Protein AF-A0A923NY65-F1 (afdb_monomer)

Mean predicted aligned error: 15.01 Å

Secondary structure (DSSP, 8-state):
-----HHHHHHHHHHHHHHHHHHHHHHHHHHHTS---SS----TT-SS-EEEEE-TT--EEEEESSHHHHHHHHHHHHHHHSHHHHHHHHHHHHT-THHHHGGGGHHHHHHHHHTTHHHHHHHHHHTPPPPHHHHHHHHHHSHHHHTS-HHHHHHHHHHHHHHHHHHTT--GGG--HHHHHHHHHHHHTT-HHHHHHHHHHHHHHHHHHHHTTS-SS-TTSS--PPPPPPP--PPPHHHHHHHHHHHHHTT-HHHHHHHHHHHHH---HHHHHT-BGGGEETTEEEEE-TTT--EEEEEPPHHHHHHHHHHHTS---SBS-EETTTTEEPPHHHHS--

Radius of gyration: 38.35 Å; Cα contacts (8 Å, |Δi|>4): 301; chains: 1; bounding box: 71×40×144 Å

pLDDT: mean 88.93, std 9.26, range [41.12, 97.25]

Nearest PDB structures (foldseek):
  1z19-assembly1_A-2  TM=8.928E-01  e=1.446E-08  Lambdavirus lambda
  1z19-assembly1_B-2  TM=8.737E-01  e=1.299E-08  Lambdavirus lambda
  1z1b-assembly1_B  TM=6.967E-01  e=4.228E-10  Lambdavirus lambda
  1z1g-assembly1_D  TM=6.822E-01  e=1.698E-08  Lambdavirus lambda
  1z1g-assembly1_C  TM=7.345E-01  e=4.952E-08  Lambdavirus lambda

Solvent-accessible surface area (backbone atoms only — not comparable to full-atom values): 19763 Å² total; per-residue (Å²): 135,83,81,79,57,70,64,61,56,50,52,51,51,50,51,51,52,51,50,53,50,50,51,52,50,53,50,50,55,58,58,68,68,55,78,85,88,77,84,90,79,89,57,96,84,54,87,60,84,67,50,80,47,67,51,99,87,64,54,76,47,79,50,47,87,40,75,66,42,41,52,51,52,50,49,50,51,43,54,72,78,38,40,68,62,52,51,50,52,52,26,45,49,46,30,50,40,33,83,79,62,37,79,84,28,46,70,57,18,56,61,27,42,74,70,37,46,54,58,56,47,51,54,51,58,76,59,56,51,63,48,54,64,60,54,50,52,53,47,56,69,29,68,81,48,60,75,47,54,69,71,56,49,57,56,46,51,58,42,52,53,50,50,47,66,72,50,55,88,52,38,54,83,68,61,43,47,70,62,52,48,54,54,40,59,75,34,32,87,82,36,44,66,58,28,51,50,44,53,53,49,51,29,52,54,39,47,48,34,30,75,70,70,74,33,97,64,48,57,46,74,79,68,89,72,78,83,67,81,82,86,83,85,74,81,52,69,72,52,52,52,51,51,27,54,51,26,44,76,71,65,34,51,42,57,21,48,50,52,51,48,32,64,78,66,70,45,53,71,71,50,57,46,67,35,31,51,89,27,52,55,97,58,25,40,47,52,60,41,80,91,80,60,51,78,44,79,46,76,52,54,73,66,56,45,54,52,48,54,57,46,53,70,75,52,88,64,63,44,56,38,50,33,74,92,72,77,38,66,54,50,75,70,65,63,77,72,110

Sequence (338 aa):
MLARSPNLRRAALILVLVLIAAVGAAWLVLRASLPRLDGELHGSGLRLPTRLERDALGTVTIHAGSRTDAAWTLGFVHAQERWFGMDLARRSAAGELAELFGAVAVPADRRARAHRMRQRLREACANLPERQRALIDAYKASRHYQTKRPATKKGYDHLLAALIRWAGDTPIAAITAPRVQVLYESLYDRTPGRANHLITMLRTVMAYAVRMGKLPTNPVSKPRLMGNRPRHQVWPESGMEAAVRAADAMGYHSLGTAVMMAFFLAQRPTDVREMTRASYRDGKFIFRQSKTGAAVDVPAVAELQRRIAAELARHDHLTILICETTGRPWTEDNLSHV

Foldseek 3Di:
DDDDDVVVVVVVVVVVVVVVVVVVVVVVVVVVPQDDPDDDDDDPQAPDDKDWDADPVRDIDIDDPDPSNSVVVVVVVCCNPPVVVVVCVVCLLCLNCCVPVNPVSNVSSVVNCVVVRVVVVVVCVVLQADFLVVLVVVVCVDPVNVPDDPVVNVVLVVLSVVVCVLCPRPGPANPALVNLVVQLVVCCVPPLPSSVVSLVSLQVSQVSCCVVVRYVDRRSVDPPRDDDDDDPDDDDPVNLVVVLVVCVVVVNLLLNLLSLCCVQVVADSVQSLQAFPVQDDPQWGWDAHPPPRDTDIGGHDPVSVVSLVVQCVVDVDGTSGAGPVPRHGDDPVVSVPD

Structure (mmCIF, N/CA/C/O backbone):
data_AF-A0A923NY65-F1
#
_entry.id   AF-A0A923NY65-F1
#
loop_
_atom_site.group_PDB
_atom_site.id
_atom_site.type_symbol
_atom_site.label_atom_id
_atom_site.label_alt_id
_atom_site.label_comp_id
_atom_site.label_asym_id
_atom_site.label_entity_id
_atom_site.label_seq_id
_atom_site.pdbx_PDB_ins_code
_atom_site.Cartn_x
_atom_site.Cartn_y
_atom_site.Cartn_z
_atom_site.occupancy
_atom_site.B_iso_or_equiv
_atom_site.auth_seq_id
_atom_site.auth_comp_id
_atom_site.auth_asym_id
_atom_site.auth_atom_id
_atom_site.pdbx_PDB_model_num
ATOM 1 N N . MET A 1 1 ? -24.026 -11.412 102.473 1.00 41.12 1 MET A N 1
ATOM 2 C CA . MET A 1 1 ? -23.306 -12.439 101.684 1.00 41.12 1 MET A CA 1
ATOM 3 C C . MET A 1 1 ? -24.268 -13.020 100.652 1.00 41.12 1 MET A C 1
ATOM 5 O O . MET A 1 1 ? -25.091 -13.845 101.012 1.00 41.12 1 MET A O 1
ATOM 9 N N . LEU A 1 2 ? -24.245 -12.548 99.399 1.00 46.22 2 LEU A N 1
ATOM 10 C CA . LEU A 1 2 ? -25.081 -13.104 98.324 1.00 46.22 2 LEU A CA 1
ATOM 11 C C . LEU A 1 2 ? -24.326 -14.252 97.645 1.00 46.22 2 LEU A C 1
ATOM 13 O O . LEU A 1 2 ? -23.259 -14.049 97.062 1.00 46.22 2 LEU A O 1
ATOM 17 N N . ALA A 1 3 ? -24.869 -15.463 97.765 1.00 50.62 3 ALA A N 1
ATOM 18 C CA . ALA A 1 3 ? -24.335 -16.673 97.161 1.00 50.62 3 ALA A CA 1
ATOM 19 C C . ALA A 1 3 ? -24.334 -16.544 95.626 1.00 50.62 3 ALA A C 1
ATOM 21 O O . ALA A 1 3 ? -25.379 -16.518 94.980 1.00 50.62 3 ALA A O 1
ATOM 22 N N . ARG A 1 4 ? -23.140 -16.441 95.029 1.00 57.31 4 ARG A N 1
ATOM 23 C CA . ARG A 1 4 ? -22.949 -16.455 93.572 1.00 57.31 4 ARG A CA 1
ATOM 24 C C . ARG A 1 4 ? -23.300 -17.848 93.047 1.00 57.31 4 ARG A C 1
ATOM 26 O O . ARG A 1 4 ? -22.516 -18.778 93.222 1.00 57.31 4 ARG A O 1
ATOM 33 N N . SER A 1 5 ? -24.459 -17.995 92.406 1.00 62.75 5 SER A N 1
ATOM 34 C CA . SER A 1 5 ? -24.878 -19.274 91.835 1.00 62.75 5 SER A CA 1
ATOM 35 C C . SER A 1 5 ? -23.895 -19.711 90.726 1.00 62.75 5 SER A C 1
ATOM 37 O O . SER A 1 5 ? -23.579 -18.931 89.819 1.00 62.75 5 SER A O 1
ATOM 39 N N . PRO A 1 6 ? -23.366 -20.948 90.769 1.00 68.12 6 PRO A N 1
ATOM 40 C CA . PRO A 1 6 ? -22.377 -21.436 89.800 1.00 68.12 6 PRO A CA 1
ATOM 41 C C . PRO A 1 6 ? -22.914 -21.470 88.358 1.00 68.12 6 PRO A C 1
ATOM 43 O O . PRO A 1 6 ? -22.136 -21.404 87.407 1.00 68.12 6 PRO A O 1
ATOM 46 N N . ASN A 1 7 ? -24.238 -21.490 88.189 1.00 73.88 7 ASN A N 1
ATOM 47 C CA . ASN A 1 7 ? -24.911 -21.509 86.892 1.00 73.88 7 ASN A CA 1
ATOM 48 C C . ASN A 1 7 ? -24.844 -20.157 86.160 1.00 73.88 7 ASN A C 1
ATOM 50 O O . ASN A 1 7 ? -24.643 -20.151 84.949 1.00 73.88 7 ASN A O 1
ATOM 54 N N . LEU A 1 8 ? -24.906 -19.018 86.871 1.00 79.06 8 LEU A N 1
ATOM 55 C CA . LEU A 1 8 ? -24.730 -17.696 86.244 1.00 79.06 8 LEU A CA 1
ATOM 56 C C . LEU A 1 8 ? -23.304 -17.505 85.718 1.00 79.06 8 LEU A C 1
ATOM 58 O O . LEU A 1 8 ? -23.104 -16.955 84.639 1.00 79.06 8 LEU A O 1
ATOM 62 N N . ARG A 1 9 ? -22.305 -17.994 86.463 1.00 82.19 9 ARG A N 1
ATOM 63 C CA . ARG A 1 9 ? -20.897 -17.943 86.043 1.00 82.19 9 ARG A CA 1
ATOM 64 C C . ARG A 1 9 ? -20.648 -18.791 84.798 1.00 82.19 9 ARG A C 1
ATOM 66 O O . ARG A 1 9 ? -19.960 -18.333 83.897 1.00 82.19 9 ARG A O 1
ATOM 73 N N . ARG A 1 10 ? -21.233 -19.993 84.727 1.00 85.25 10 ARG A N 1
ATOM 74 C CA . ARG A 1 10 ? -21.154 -20.868 83.544 1.00 85.25 10 ARG A CA 1
ATOM 75 C C . ARG A 1 10 ? -21.850 -20.250 82.329 1.00 85.25 10 ARG A C 1
ATOM 77 O O . ARG A 1 10 ? -21.260 -20.235 81.257 1.00 85.25 10 ARG A O 1
ATOM 84 N N . ALA A 1 11 ? -23.047 -19.689 82.501 1.00 88.12 11 ALA A N 1
ATOM 85 C CA . ALA A 1 11 ? -23.770 -19.011 81.423 1.00 88.12 11 ALA A CA 1
ATOM 86 C C . ALA A 1 11 ? -23.007 -17.786 80.889 1.00 88.12 11 ALA A C 1
ATOM 88 O O . ALA A 1 11 ? -22.879 -17.623 79.678 1.00 88.12 11 ALA A O 1
ATOM 89 N N . ALA A 1 12 ? -22.430 -16.971 81.778 1.00 90.38 12 ALA A N 1
ATOM 90 C CA . ALA A 1 12 ? -21.578 -15.851 81.388 1.00 90.38 12 ALA A CA 1
ATOM 91 C C . ALA A 1 12 ? -20.318 -16.317 80.635 1.00 90.38 12 ALA A C 1
ATOM 93 O O . ALA A 1 12 ? -19.947 -15.714 79.633 1.00 90.38 12 ALA A O 1
ATOM 94 N N . LEU A 1 13 ? -19.688 -17.415 81.071 1.00 93.50 13 LEU A N 1
ATOM 95 C CA . LEU A 1 13 ? -18.507 -17.978 80.409 1.00 93.50 13 LEU A CA 1
ATOM 96 C C . LEU A 1 13 ? -18.829 -18.503 79.000 1.00 93.50 13 LEU A C 1
ATOM 98 O O . LEU A 1 13 ? -18.070 -18.261 78.065 1.00 93.50 13 LEU A O 1
ATOM 102 N N . ILE A 1 14 ? -19.976 -19.173 78.839 1.00 94.25 14 ILE A N 1
ATOM 103 C CA . ILE A 1 14 ? -20.476 -19.644 77.539 1.00 94.25 14 ILE A CA 1
ATOM 104 C C . ILE A 1 14 ? -20.765 -18.456 76.617 1.00 94.25 14 ILE A C 1
ATOM 106 O O . ILE A 1 14 ? -20.345 -18.470 75.465 1.00 94.25 14 ILE A O 1
ATOM 110 N N . LEU A 1 15 ? -21.424 -17.406 77.118 1.00 94.56 15 LEU A N 1
ATOM 111 C CA . LEU A 1 15 ? -21.711 -16.206 76.330 1.00 94.56 15 LEU A CA 1
ATOM 112 C C . LEU A 1 15 ? -20.425 -15.528 75.835 1.00 94.56 15 LEU A C 1
ATOM 114 O O . LEU A 1 15 ? -20.343 -15.155 74.668 1.00 94.56 15 LEU A O 1
ATOM 118 N N . VAL A 1 16 ? -19.406 -15.415 76.694 1.00 95.56 16 VAL A N 1
ATOM 119 C CA . VAL A 1 16 ? -18.092 -14.867 76.319 1.00 95.56 16 VAL A CA 1
ATOM 120 C C . VAL A 1 16 ? -17.413 -15.732 75.254 1.00 95.56 16 VAL A C 1
ATOM 122 O O . VAL A 1 16 ? -16.922 -15.195 74.265 1.00 95.56 16 VAL A O 1
ATOM 125 N N . LEU A 1 17 ? -17.431 -17.061 75.401 1.00 95.62 17 LEU A N 1
ATOM 126 C CA . LEU A 1 17 ? -16.891 -17.992 74.401 1.00 95.62 17 LEU A CA 1
ATOM 127 C C . LEU A 1 17 ? -17.600 -17.868 73.046 1.00 95.62 17 LEU A C 1
ATOM 129 O O . LEU A 1 17 ? -16.934 -17.833 72.012 1.00 95.62 17 LEU A O 1
ATOM 133 N N . VAL A 1 18 ? -18.930 -17.750 73.042 1.00 96.00 18 VAL A N 1
ATOM 134 C CA . VAL A 1 18 ? -19.721 -17.537 71.820 1.00 96.00 18 VAL A CA 1
ATOM 135 C C . VAL A 1 18 ? -19.377 -16.197 71.172 1.00 96.00 18 VAL A C 1
ATOM 137 O O . VAL A 1 18 ? -19.213 -16.140 69.956 1.00 96.00 18 VAL A O 1
ATOM 140 N N . LEU A 1 19 ? -19.206 -15.130 71.960 1.00 95.69 19 LEU A N 1
ATOM 141 C CA . LEU A 1 19 ? -18.816 -13.821 71.435 1.00 95.69 19 LEU A CA 1
ATOM 142 C C . LEU A 1 19 ? -17.418 -13.861 70.799 1.00 95.69 19 LEU A C 1
ATOM 144 O O . LEU A 1 19 ? -17.228 -13.344 69.701 1.00 95.69 19 LEU A O 1
ATOM 148 N N . ILE A 1 20 ? -16.453 -14.514 71.455 1.00 96.06 20 ILE A N 1
ATOM 149 C CA . ILE A 1 20 ? -15.091 -14.699 70.931 1.00 96.06 20 ILE A CA 1
ATOM 150 C C . ILE A 1 20 ? -15.126 -15.505 69.630 1.00 96.06 20 ILE A C 1
ATOM 152 O O . ILE A 1 20 ? -14.476 -15.123 68.659 1.00 96.06 20 ILE A O 1
ATOM 156 N N . ALA A 1 21 ? -15.910 -16.585 69.581 1.00 95.38 21 ALA A N 1
ATOM 157 C CA . ALA A 1 21 ? -16.075 -17.384 68.372 1.00 95.38 21 ALA A CA 1
ATOM 158 C C . ALA A 1 21 ? -16.717 -16.574 67.234 1.00 95.38 21 ALA A C 1
ATOM 160 O O . ALA A 1 21 ? -16.254 -16.651 66.098 1.00 95.38 21 ALA A O 1
ATOM 161 N N . ALA A 1 22 ? -17.729 -15.752 67.531 1.00 95.44 22 ALA A N 1
ATOM 162 C CA . ALA A 1 22 ? -18.381 -14.887 66.550 1.00 95.44 22 ALA A CA 1
ATOM 163 C C . ALA A 1 22 ? -17.426 -13.816 65.996 1.00 95.44 22 ALA A C 1
ATOM 165 O O . ALA A 1 22 ? -17.359 -13.620 64.783 1.00 95.44 22 ALA A O 1
ATOM 166 N N . VAL A 1 23 ? -16.641 -13.166 66.862 1.00 95.88 23 VAL A N 1
ATOM 167 C CA . VAL A 1 23 ? -15.620 -12.187 66.453 1.00 95.88 23 VAL A CA 1
ATOM 168 C C . VAL A 1 23 ? -14.513 -12.861 65.642 1.00 95.88 23 VAL A C 1
ATOM 170 O O . VAL A 1 23 ? -14.121 -12.344 64.598 1.00 95.88 23 VAL A O 1
ATOM 173 N N . GLY A 1 24 ? -14.041 -14.033 66.072 1.00 95.44 24 GLY A N 1
ATOM 174 C CA . GLY A 1 24 ? -13.042 -14.815 65.345 1.00 95.44 24 GLY A CA 1
ATOM 175 C C . GLY A 1 24 ? -13.531 -15.240 63.960 1.00 95.44 24 GLY A C 1
ATOM 176 O O . GLY A 1 24 ? -12.812 -15.076 62.976 1.00 95.44 24 GLY A O 1
ATOM 177 N N . ALA A 1 25 ? -14.776 -15.710 63.856 1.00 93.38 25 ALA A N 1
ATOM 178 C CA . ALA A 1 25 ? -15.401 -16.055 62.583 1.00 93.38 25 ALA A CA 1
ATOM 179 C C . ALA A 1 25 ? -15.549 -14.829 61.669 1.00 93.38 25 ALA A C 1
ATOM 181 O O . ALA A 1 25 ? -15.167 -14.891 60.501 1.00 93.38 25 ALA A O 1
ATOM 182 N N . ALA A 1 26 ? -16.026 -13.696 62.197 1.00 93.25 26 ALA A N 1
ATOM 183 C CA . ALA A 1 26 ? -16.126 -12.449 61.441 1.00 93.25 26 ALA A CA 1
ATOM 184 C C . ALA A 1 26 ? -14.753 -11.986 60.925 1.00 93.25 26 ALA A C 1
ATOM 186 O O . ALA A 1 26 ? -14.621 -11.625 59.755 1.00 93.25 26 ALA A O 1
ATOM 187 N N . TRP A 1 27 ? -13.716 -12.059 61.763 1.00 94.19 27 TRP A N 1
ATOM 188 C CA . TRP A 1 27 ? -12.347 -11.722 61.376 1.00 94.19 27 TRP A CA 1
ATOM 189 C C . TRP A 1 27 ? -11.805 -12.645 60.280 1.00 94.19 27 TRP A C 1
ATOM 191 O O . TRP A 1 27 ? -11.201 -12.164 59.324 1.00 94.19 27 TRP A O 1
ATOM 201 N N . LEU A 1 28 ? -12.055 -13.956 60.366 1.00 92.50 28 LEU A N 1
ATOM 202 C CA . LEU A 1 28 ? -11.648 -14.912 59.332 1.00 92.50 28 LEU A CA 1
ATOM 203 C C . LEU A 1 28 ? -12.348 -14.645 57.996 1.00 92.50 28 LEU A C 1
ATOM 205 O O . LEU A 1 28 ? -11.688 -14.674 56.960 1.00 92.50 28 LEU A O 1
ATOM 209 N N . VAL A 1 29 ? -13.648 -14.334 58.010 1.00 91.31 29 VAL A N 1
ATOM 210 C CA . VAL A 1 29 ? -14.406 -13.971 56.800 1.00 91.31 29 VAL A CA 1
ATOM 211 C C . VAL A 1 29 ? -13.856 -12.687 56.174 1.00 91.31 29 VAL A C 1
ATOM 213 O O . VAL A 1 29 ? -13.592 -12.649 54.972 1.00 91.31 29 VAL A O 1
ATOM 216 N N . LEU A 1 30 ? -13.612 -11.653 56.984 1.00 88.88 30 LEU A N 1
ATOM 217 C CA . LEU A 1 30 ? -13.008 -10.397 56.530 1.00 88.88 30 LEU A CA 1
ATOM 218 C C . LEU A 1 30 ? -11.607 -10.624 55.955 1.00 88.88 30 LEU A C 1
ATOM 220 O O . LEU A 1 30 ? -11.289 -10.117 54.882 1.00 88.88 30 LEU A O 1
ATOM 224 N N . ARG A 1 31 ? -10.778 -11.438 56.612 1.00 88.25 31 ARG A N 1
ATOM 225 C CA . ARG A 1 31 ? -9.427 -11.751 56.139 1.00 88.25 31 ARG A CA 1
ATOM 226 C C . ARG A 1 31 ? -9.443 -12.560 54.842 1.00 88.25 31 ARG A C 1
ATOM 228 O O . ARG A 1 31 ? -8.622 -12.301 53.970 1.00 88.25 31 ARG A O 1
ATOM 235 N N . ALA A 1 32 ? -10.375 -13.500 54.698 1.00 85.12 32 ALA A N 1
ATOM 236 C CA . ALA A 1 32 ? -10.544 -14.288 53.478 1.00 85.12 32 ALA A CA 1
ATOM 237 C C . ALA A 1 32 ? -11.027 -13.452 52.279 1.00 85.12 32 ALA A C 1
ATOM 239 O O . ALA A 1 32 ? -10.846 -13.870 51.139 1.00 85.12 32 ALA A O 1
ATOM 240 N N . SER A 1 33 ? -11.617 -12.275 52.519 1.00 81.19 33 SER A N 1
ATOM 241 C CA . SER A 1 33 ? -12.034 -11.348 51.458 1.00 81.19 33 SER A CA 1
ATOM 242 C C . SER A 1 33 ? -10.883 -10.529 50.859 1.00 81.19 33 SER A C 1
ATOM 244 O O . SER A 1 33 ? -11.063 -9.893 49.820 1.00 81.19 33 SER A O 1
ATOM 246 N N . LEU A 1 34 ? -9.700 -10.540 51.489 1.00 83.50 34 LEU A N 1
ATOM 247 C CA . LEU A 1 34 ? -8.543 -9.806 50.990 1.00 83.50 34 LEU A CA 1
ATOM 248 C C . LEU A 1 34 ? -7.976 -10.474 49.726 1.00 83.50 34 LEU A C 1
ATOM 250 O O . LEU A 1 34 ? -7.817 -11.697 49.684 1.00 83.50 34 LEU A O 1
ATOM 254 N N . PRO A 1 35 ? -7.628 -9.688 48.694 1.00 79.88 35 PRO A N 1
ATOM 255 C CA . PRO A 1 35 ? -7.041 -10.225 47.480 1.00 79.88 35 PRO A CA 1
ATOM 256 C C . PRO A 1 35 ? -5.651 -10.810 47.750 1.00 79.88 35 PRO A C 1
ATOM 258 O O . PRO A 1 35 ? -4.856 -10.263 48.514 1.00 79.88 35 PRO A O 1
ATOM 261 N N . ARG A 1 36 ? -5.325 -11.907 47.062 1.00 81.50 36 ARG A N 1
ATOM 262 C CA . ARG A 1 36 ? -3.973 -12.474 47.074 1.00 81.50 36 ARG A CA 1
ATOM 263 C C . ARG A 1 36 ? -3.046 -11.612 46.214 1.00 81.50 36 ARG A C 1
ATOM 265 O O . ARG A 1 36 ? -3.161 -11.626 44.990 1.00 81.50 36 ARG A O 1
ATOM 272 N N . LEU A 1 37 ? -2.158 -10.857 46.856 1.00 83.38 37 LEU A N 1
ATOM 273 C CA . LEU A 1 37 ? -1.224 -9.954 46.174 1.00 83.38 37 LEU A CA 1
ATOM 274 C C . LEU A 1 37 ? 0.060 -10.657 45.723 1.00 83.38 37 LEU A C 1
ATOM 276 O O . LEU A 1 37 ? 0.605 -10.287 44.687 1.00 83.38 37 LEU A O 1
ATOM 280 N N . ASP A 1 38 ? 0.465 -11.703 46.449 1.00 84.12 38 ASP A N 1
ATOM 281 C CA . ASP A 1 38 ? 1.719 -12.418 46.228 1.00 84.12 38 ASP A CA 1
ATOM 282 C C . ASP A 1 38 ? 1.521 -13.897 45.871 1.00 84.12 38 ASP A C 1
ATOM 284 O O . ASP A 1 38 ? 0.606 -14.592 46.345 1.00 84.12 38 ASP A O 1
ATOM 288 N N . GLY A 1 39 ? 2.461 -14.396 45.073 1.00 86.69 39 GLY A N 1
ATOM 289 C CA . GLY A 1 39 ? 2.586 -15.795 44.689 1.00 86.69 39 GLY A CA 1
ATOM 290 C C . GLY A 1 39 ? 2.390 -16.036 43.198 1.00 86.69 39 GLY A C 1
ATOM 291 O O . GLY A 1 39 ? 2.208 -15.118 42.403 1.00 86.69 39 GLY A O 1
ATOM 292 N N . GLU A 1 40 ? 2.433 -17.310 42.828 1.00 87.50 40 GLU A N 1
ATOM 293 C CA . GLU A 1 40 ? 2.271 -17.741 41.446 1.00 87.50 40 GLU A CA 1
ATOM 294 C C . GLU A 1 40 ? 0.812 -18.088 41.157 1.00 87.50 40 GLU A C 1
ATOM 296 O O . GLU A 1 40 ? 0.153 -18.810 41.912 1.00 87.50 40 GLU A O 1
ATOM 301 N N . LEU A 1 41 ? 0.303 -17.560 40.046 1.00 84.94 41 LEU A N 1
ATOM 302 C CA . LEU A 1 41 ? -1.044 -17.816 39.558 1.00 84.94 41 LEU A CA 1
ATOM 303 C C . LEU A 1 41 ? -0.966 -18.324 38.122 1.00 84.94 41 LEU A C 1
ATOM 305 O O . LEU A 1 41 ? -0.286 -17.746 37.278 1.00 84.94 41 LEU A O 1
ATOM 309 N N . HIS A 1 42 ? -1.709 -19.390 37.840 1.00 83.81 42 HIS A N 1
ATOM 310 C CA . HIS A 1 42 ? -1.831 -19.939 36.496 1.00 83.81 42 HIS A CA 1
ATOM 311 C C . HIS A 1 42 ? -3.066 -19.344 35.820 1.00 83.81 42 HIS A C 1
ATOM 313 O O . HIS A 1 42 ? -4.196 -19.575 36.249 1.00 83.81 42 HIS A O 1
ATOM 319 N N . GLY A 1 43 ? -2.849 -18.559 34.766 1.00 78.56 43 GLY A N 1
ATOM 320 C CA . GLY A 1 43 ? -3.914 -17.983 33.951 1.00 78.56 43 GLY A CA 1
ATOM 321 C C . GLY A 1 43 ? -4.074 -18.754 32.647 1.00 78.56 43 GLY A C 1
ATOM 322 O O . GLY A 1 43 ? -3.149 -18.794 31.844 1.00 78.56 43 GLY A O 1
ATOM 323 N N . SER A 1 44 ? -5.262 -19.300 32.382 1.00 76.12 44 SER A N 1
ATOM 324 C CA . SER A 1 44 ? -5.566 -20.027 31.135 1.00 76.12 44 SER A CA 1
ATOM 325 C C . SER A 1 44 ? -5.462 -19.174 29.858 1.00 76.12 44 SER A C 1
ATOM 327 O O . SER A 1 44 ? -5.493 -19.713 28.755 1.00 76.12 44 SER A O 1
ATOM 329 N N . GLY A 1 45 ? -5.349 -17.848 29.992 1.00 77.81 45 GLY A N 1
ATOM 330 C CA . GLY A 1 45 ? -5.203 -16.903 28.882 1.00 77.81 45 GLY A CA 1
ATOM 331 C C . GLY A 1 45 ? -3.781 -16.385 28.635 1.00 77.81 45 GLY A C 1
ATOM 332 O O . GLY A 1 45 ? -3.589 -15.667 27.655 1.00 77.81 45 GLY A O 1
ATOM 333 N N . LEU A 1 46 ? -2.808 -16.727 29.488 1.00 85.50 46 LEU A N 1
ATOM 334 C CA . LEU A 1 46 ? -1.411 -16.313 29.329 1.00 85.50 46 LEU A CA 1
ATOM 335 C C . LEU A 1 46 ? -0.666 -17.285 28.415 1.00 85.50 46 LEU A C 1
ATOM 337 O O . LEU A 1 46 ? -0.755 -18.500 28.576 1.00 85.50 46 LEU A O 1
ATOM 341 N N . ARG A 1 47 ? 0.084 -16.748 27.450 1.00 86.06 47 ARG A N 1
ATOM 342 C CA . ARG A 1 47 ? 0.911 -17.547 26.529 1.00 86.06 47 ARG A CA 1
ATOM 343 C C . ARG A 1 47 ? 2.358 -17.646 26.982 1.00 86.06 47 ARG A C 1
ATOM 345 O O . ARG A 1 47 ? 3.023 -18.634 26.688 1.00 86.06 47 ARG A O 1
ATOM 352 N N . LEU A 1 48 ? 2.839 -16.604 27.652 1.00 89.00 48 LEU A N 1
ATOM 353 C CA . LEU A 1 48 ? 4.195 -16.494 28.169 1.00 89.00 48 LEU A CA 1
ATOM 354 C C . LEU A 1 48 ? 4.159 -16.117 29.657 1.00 89.00 48 LEU A C 1
ATOM 356 O O . LEU A 1 48 ? 3.227 -15.425 30.088 1.00 89.00 48 LEU A O 1
ATOM 360 N N . PRO A 1 49 ? 5.182 -16.514 30.438 1.00 90.62 49 PRO A N 1
ATOM 361 C CA . PRO A 1 49 ? 5.339 -16.053 31.810 1.00 90.62 49 PRO A CA 1
ATOM 362 C C . PRO A 1 49 ? 5.314 -14.522 31.880 1.00 90.62 49 PRO A C 1
ATOM 364 O O . PRO A 1 49 ? 5.972 -13.840 31.092 1.00 90.62 49 PRO A O 1
ATOM 367 N N . THR A 1 50 ? 4.531 -13.986 32.814 1.00 92.69 50 THR A N 1
ATOM 368 C CA . THR A 1 50 ? 4.366 -12.544 33.025 1.00 92.69 50 THR A CA 1
ATOM 369 C C . THR A 1 50 ? 4.587 -12.236 34.497 1.00 92.69 50 THR A C 1
ATOM 371 O O . THR A 1 50 ? 4.063 -12.941 35.357 1.00 92.69 50 THR A O 1
ATOM 374 N N . ARG A 1 51 ? 5.368 -11.195 34.788 1.00 94.00 51 ARG A N 1
ATOM 375 C CA . ARG A 1 51 ? 5.680 -10.771 36.154 1.00 94.00 51 ARG A CA 1
ATOM 376 C C . ARG A 1 51 ? 4.938 -9.478 36.480 1.00 94.00 51 ARG A C 1
ATOM 378 O O . ARG A 1 51 ? 4.912 -8.548 35.674 1.00 94.00 51 ARG A O 1
ATOM 385 N N . LEU A 1 52 ? 4.336 -9.459 37.662 1.00 93.19 52 LEU A N 1
ATOM 386 C CA . LEU A 1 52 ? 3.572 -8.353 38.216 1.00 93.19 52 LEU A CA 1
ATOM 387 C C . LEU A 1 52 ? 4.274 -7.885 39.490 1.00 93.19 52 LEU A C 1
ATOM 389 O O . LEU A 1 52 ? 4.414 -8.674 40.421 1.00 93.19 52 LEU A O 1
ATOM 393 N N . GLU A 1 53 ? 4.708 -6.631 39.530 1.00 93.56 53 GLU A N 1
ATOM 394 C CA . GLU A 1 53 ? 5.349 -6.037 40.705 1.00 93.56 53 GLU A CA 1
ATOM 395 C C . GLU A 1 53 ? 4.534 -4.845 41.200 1.00 93.56 53 GLU A C 1
ATOM 397 O O . GLU A 1 53 ? 3.916 -4.128 40.408 1.00 93.56 53 GLU A O 1
ATOM 402 N N . ARG A 1 54 ? 4.521 -4.647 42.520 1.00 91.12 54 ARG A N 1
ATOM 403 C CA . ARG A 1 54 ? 3.870 -3.513 43.175 1.00 91.12 54 ARG A CA 1
ATOM 404 C C . ARG A 1 54 ? 4.870 -2.790 44.050 1.00 91.12 54 ARG A C 1
ATOM 406 O O . ARG A 1 54 ? 5.571 -3.428 44.833 1.00 91.12 54 ARG A O 1
ATOM 413 N N . ASP A 1 55 ? 4.925 -1.474 43.916 1.00 91.50 55 ASP A N 1
ATOM 414 C CA . ASP A 1 55 ? 5.711 -0.650 44.826 1.00 91.50 55 ASP A CA 1
ATOM 415 C C . ASP A 1 55 ? 4.952 -0.375 46.141 1.00 91.50 55 ASP A C 1
ATOM 417 O O . ASP A 1 55 ? 3.797 -0.769 46.326 1.00 91.50 55 ASP A O 1
ATOM 421 N N . ALA A 1 56 ? 5.607 0.330 47.065 1.00 89.81 56 ALA A N 1
ATOM 422 C CA . ALA A 1 56 ? 5.027 0.686 48.361 1.00 89.81 56 ALA A CA 1
ATOM 423 C C . ALA A 1 56 ? 3.810 1.632 48.266 1.00 89.81 56 ALA A C 1
ATOM 425 O O . ALA A 1 56 ? 3.040 1.724 49.220 1.00 89.81 56 ALA A O 1
ATOM 426 N N . LEU A 1 57 ? 3.633 2.333 47.141 1.00 89.69 57 LEU A N 1
ATOM 427 C CA . LEU A 1 57 ? 2.501 3.227 46.880 1.00 89.69 57 LEU A CA 1
ATOM 428 C C . LEU A 1 57 ? 1.348 2.509 46.156 1.00 89.69 57 LEU A C 1
ATOM 430 O O . LEU A 1 57 ? 0.295 3.108 45.939 1.00 89.69 57 LEU A O 1
ATOM 434 N N . GLY A 1 58 ? 1.525 1.233 45.799 1.00 83.50 58 GLY A N 1
ATOM 435 C CA . GLY A 1 58 ? 0.554 0.441 45.049 1.00 83.50 58 GLY A CA 1
ATOM 436 C C . GLY A 1 58 ? 0.625 0.641 43.533 1.00 83.50 58 GLY A C 1
ATOM 437 O O . GLY A 1 58 ? -0.272 0.185 42.826 1.00 83.50 58 GLY A O 1
ATOM 438 N N . THR A 1 59 ? 1.667 1.292 43.008 1.00 90.25 59 THR A N 1
ATOM 439 C CA . THR A 1 59 ? 1.891 1.384 41.561 1.00 90.25 59 THR A CA 1
ATOM 440 C C . THR A 1 59 ? 2.239 0.009 41.016 1.00 90.25 59 THR A C 1
ATOM 442 O O . THR A 1 59 ? 3.117 -0.679 41.537 1.00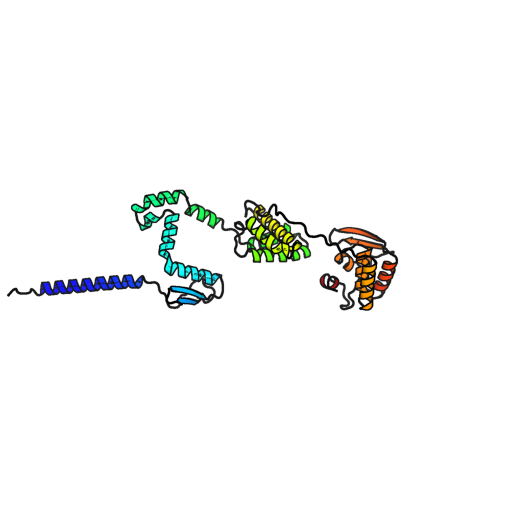 90.25 59 THR A O 1
ATOM 445 N N . VAL A 1 60 ? 1.560 -0.379 39.941 1.00 92.56 60 VAL A N 1
ATOM 446 C CA . VAL A 1 60 ? 1.695 -1.700 39.336 1.00 92.56 60 VAL A CA 1
ATOM 447 C C . VAL A 1 60 ? 2.608 -1.646 38.114 1.00 92.56 60 VAL A C 1
ATOM 449 O O . VAL A 1 60 ? 2.316 -0.939 37.147 1.00 92.56 60 VAL A O 1
ATOM 452 N N . THR A 1 61 ? 3.660 -2.462 38.117 1.00 94.06 61 THR A N 1
ATOM 453 C CA . THR A 1 61 ? 4.567 -2.654 36.979 1.00 94.06 61 THR A CA 1
ATOM 454 C C . THR A 1 61 ? 4.359 -4.043 36.379 1.00 94.06 61 THR A C 1
ATOM 456 O O . THR A 1 61 ? 4.404 -5.055 37.080 1.00 94.06 61 THR A O 1
ATOM 459 N N . ILE A 1 62 ? 4.114 -4.103 35.066 1.00 95.06 62 ILE A N 1
ATOM 460 C CA . ILE A 1 62 ? 3.852 -5.351 34.334 1.00 95.06 62 ILE A CA 1
ATOM 461 C C . ILE A 1 62 ? 5.009 -5.627 33.375 1.00 95.06 62 ILE A C 1
ATOM 463 O O . ILE A 1 62 ? 5.238 -4.867 32.434 1.00 95.06 62 ILE A O 1
ATOM 467 N N . HIS A 1 63 ? 5.682 -6.760 33.563 1.00 94.88 63 HIS A N 1
ATOM 468 C CA . HIS A 1 63 ? 6.711 -7.265 32.657 1.00 94.88 63 HIS A CA 1
ATOM 469 C C . HIS A 1 63 ? 6.171 -8.467 31.884 1.00 94.88 63 HIS A C 1
ATOM 471 O O . HIS A 1 63 ? 6.015 -9.551 32.447 1.00 94.88 63 HIS A O 1
ATOM 477 N N . ALA A 1 64 ? 5.898 -8.285 30.592 1.00 93.81 64 ALA A N 1
ATOM 478 C CA . ALA A 1 64 ? 5.340 -9.321 29.727 1.00 93.81 64 ALA A CA 1
ATOM 479 C C . ALA A 1 64 ? 6.121 -9.443 28.412 1.00 93.81 64 ALA A C 1
ATOM 481 O O . ALA A 1 64 ? 6.528 -8.439 27.827 1.00 93.81 64 ALA A O 1
ATOM 482 N N . GLY A 1 65 ? 6.268 -10.672 27.906 1.00 87.94 65 GLY A N 1
ATOM 483 C CA . GLY A 1 65 ? 6.925 -10.950 26.621 1.00 87.94 65 GLY A CA 1
ATOM 484 C C . GLY A 1 65 ? 6.084 -10.599 25.386 1.00 87.94 65 GLY A C 1
ATOM 485 O O . GLY A 1 65 ? 6.586 -10.624 24.264 1.00 87.94 65 GLY A O 1
ATOM 486 N N . SER A 1 66 ? 4.801 -10.267 25.563 1.00 87.62 66 SER A N 1
ATOM 487 C CA . SER A 1 66 ? 3.917 -9.851 24.476 1.00 87.62 66 SER A CA 1
ATOM 488 C C . SER A 1 66 ? 2.902 -8.802 24.936 1.00 87.62 66 SER A C 1
ATOM 490 O O . SER A 1 66 ? 2.500 -8.757 26.100 1.00 87.62 66 SER A O 1
ATOM 492 N N . ARG A 1 67 ? 2.426 -7.968 24.000 1.00 85.94 67 ARG A N 1
ATOM 493 C CA . ARG A 1 67 ? 1.349 -6.996 24.275 1.00 85.94 67 ARG A CA 1
ATOM 494 C C . ARG A 1 67 ? 0.043 -7.669 24.699 1.00 85.94 67 ARG A C 1
ATOM 496 O O . ARG A 1 67 ? -0.725 -7.072 25.445 1.00 85.94 67 ARG A O 1
ATOM 503 N N . THR A 1 68 ? -0.214 -8.882 24.214 1.00 84.31 68 THR A N 1
ATOM 504 C CA . THR A 1 68 ? -1.423 -9.643 24.550 1.00 84.31 68 THR A CA 1
ATOM 505 C C . THR A 1 68 ? -1.396 -10.081 26.009 1.00 84.31 68 THR A C 1
ATOM 507 O O . THR A 1 68 ? -2.379 -9.882 26.716 1.00 84.31 68 THR A O 1
ATOM 510 N N . ASP A 1 69 ? -0.258 -10.602 26.473 1.00 88.75 69 ASP A N 1
ATOM 511 C CA . ASP A 1 69 ? -0.084 -11.022 27.866 1.00 88.75 69 ASP A CA 1
ATOM 512 C C . ASP A 1 69 ? -0.071 -9.805 28.808 1.00 88.75 69 ASP A C 1
ATOM 514 O O . ASP A 1 69 ? -0.702 -9.834 29.861 1.00 88.75 69 ASP A O 1
ATOM 518 N N . ALA A 1 70 ? 0.533 -8.681 28.390 1.00 90.69 70 ALA A N 1
ATOM 519 C CA . ALA A 1 70 ? 0.468 -7.420 29.138 1.00 90.69 70 ALA A CA 1
ATOM 520 C C . ALA A 1 70 ? -0.978 -6.934 29.335 1.00 90.69 70 ALA A C 1
ATOM 522 O O . ALA A 1 70 ? -1.363 -6.541 30.435 1.00 90.69 70 ALA A O 1
ATOM 523 N N . ALA A 1 71 ? -1.794 -6.977 28.276 1.00 89.75 71 ALA A N 1
ATOM 524 C CA . ALA A 1 71 ? -3.196 -6.576 28.337 1.00 89.75 71 ALA A CA 1
ATOM 525 C C . ALA A 1 71 ? -4.032 -7.522 29.211 1.00 89.75 71 ALA A C 1
ATOM 527 O O . ALA A 1 71 ? -4.898 -7.060 29.954 1.00 89.75 71 ALA A O 1
ATOM 528 N N . TRP A 1 72 ? -3.760 -8.830 29.147 1.00 91.81 72 TRP A N 1
ATOM 529 C CA . TRP A 1 72 ? -4.393 -9.813 30.024 1.00 91.81 72 TRP A CA 1
ATOM 530 C C . TRP A 1 72 ? -4.078 -9.517 31.495 1.00 91.81 72 TRP A C 1
ATOM 532 O O . TRP A 1 72 ? -4.996 -9.393 32.305 1.00 91.81 72 TRP A O 1
ATOM 542 N N . THR A 1 73 ? -2.800 -9.307 31.823 1.00 92.88 73 THR A N 1
ATOM 543 C CA . THR A 1 73 ? -2.346 -9.017 33.192 1.00 92.88 73 THR A CA 1
ATOM 544 C C . THR A 1 73 ? -2.884 -7.686 33.704 1.00 92.88 73 THR A C 1
ATOM 546 O O . THR A 1 73 ? -3.309 -7.598 34.851 1.00 92.88 73 THR A O 1
ATOM 549 N N . LEU A 1 74 ? -2.972 -6.661 32.853 1.00 92.19 74 LEU A N 1
ATOM 550 C CA . LEU A 1 74 ? -3.627 -5.402 33.213 1.00 92.19 74 LEU A CA 1
ATOM 551 C C . LEU A 1 74 ? -5.114 -5.610 33.545 1.00 92.19 74 LEU A C 1
ATOM 553 O O . LEU A 1 74 ? -5.625 -5.046 34.512 1.00 92.19 74 LEU A O 1
ATOM 557 N N . GLY A 1 75 ? -5.809 -6.449 32.772 1.00 90.12 75 GLY A N 1
ATOM 558 C CA . GLY A 1 75 ? -7.187 -6.844 33.059 1.00 90.12 75 GLY A CA 1
ATOM 559 C C . GLY A 1 75 ? -7.325 -7.574 34.397 1.00 90.12 75 GLY A C 1
ATOM 560 O O . GLY A 1 75 ? -8.255 -7.289 35.151 1.00 90.12 75 GLY A O 1
ATOM 561 N N . PHE A 1 76 ? -6.380 -8.461 34.720 1.00 90.19 76 PHE A N 1
ATOM 562 C CA . PHE A 1 76 ? -6.311 -9.139 36.015 1.00 90.19 76 PHE A CA 1
ATOM 563 C C . PHE A 1 76 ? -6.152 -8.143 37.175 1.00 90.19 76 PHE A C 1
ATOM 565 O O . PHE A 1 76 ? -6.917 -8.199 38.134 1.00 90.19 76 PHE A O 1
ATOM 572 N N . VAL A 1 77 ? -5.230 -7.183 37.060 1.00 91.69 77 VAL A N 1
ATOM 573 C CA . VAL A 1 77 ? -5.011 -6.121 38.061 1.00 91.69 77 VAL A CA 1
ATOM 574 C C . VAL A 1 77 ? -6.276 -5.290 38.270 1.00 91.69 77 VAL A C 1
ATOM 576 O O . VAL A 1 77 ? -6.722 -5.097 39.399 1.00 91.69 77 VAL A O 1
ATOM 579 N N . HIS A 1 78 ? -6.924 -4.863 37.184 1.00 89.81 78 HIS A N 1
ATOM 580 C CA . HIS A 1 78 ? -8.194 -4.142 37.265 1.00 89.81 78 HIS A CA 1
ATOM 581 C C . HIS A 1 78 ? -9.296 -4.961 37.947 1.00 89.81 78 HIS A C 1
ATOM 583 O O . HIS A 1 78 ? -10.064 -4.409 38.733 1.00 89.81 78 HIS A O 1
ATOM 589 N N . ALA A 1 79 ? -9.387 -6.263 37.676 1.00 87.06 79 ALA A N 1
ATOM 590 C CA . ALA A 1 79 ? -10.339 -7.138 38.352 1.00 87.06 79 ALA A CA 1
ATOM 591 C C . ALA A 1 79 ? -9.983 -7.358 39.832 1.00 87.06 79 ALA A C 1
ATOM 593 O O . ALA A 1 79 ? -10.871 -7.530 40.654 1.00 87.06 79 ALA A O 1
ATOM 594 N N . GLN A 1 80 ? -8.709 -7.322 40.209 1.00 87.38 80 GLN A N 1
ATOM 595 C CA . GLN A 1 80 ? -8.318 -7.437 41.610 1.00 87.38 80 GLN A CA 1
ATOM 596 C C . GLN A 1 80 ? -8.645 -6.165 42.408 1.00 87.38 80 GLN A C 1
ATOM 598 O O . GLN A 1 80 ? -9.082 -6.251 43.552 1.00 87.38 80 GLN A O 1
ATOM 603 N N . GLU A 1 81 ? -8.461 -4.990 41.804 1.00 87.00 81 GLU A N 1
ATOM 604 C CA . GLU A 1 81 ? -8.466 -3.711 42.530 1.00 87.00 81 GLU A CA 1
ATOM 605 C C . GLU A 1 81 ? -9.730 -2.872 42.300 1.00 87.00 81 GLU A C 1
ATOM 607 O O . GLU A 1 81 ? -10.136 -2.090 43.158 1.00 87.00 81 GLU A O 1
ATOM 612 N N . ARG A 1 82 ? -10.372 -3.004 41.134 1.00 87.75 82 ARG A N 1
ATOM 613 C CA . ARG A 1 82 ? -11.466 -2.119 40.693 1.00 87.75 82 ARG A CA 1
ATOM 614 C C . ARG A 1 82 ? -12.759 -2.852 40.375 1.00 87.75 82 ARG A C 1
ATOM 616 O O . ARG A 1 82 ? -13.690 -2.219 39.874 1.00 87.75 82 ARG A O 1
ATOM 623 N N . TRP A 1 83 ? -12.844 -4.149 40.670 1.00 86.62 83 TRP A N 1
ATOM 624 C CA . TRP A 1 83 ? -13.987 -4.977 40.281 1.00 86.62 83 TRP A CA 1
ATOM 625 C C . TRP A 1 83 ? -15.326 -4.373 40.684 1.00 86.62 83 TRP A C 1
ATOM 627 O O . TRP A 1 83 ? -16.186 -4.202 39.826 1.00 86.62 83 TRP A O 1
ATOM 637 N N . PHE A 1 84 ? -15.476 -3.961 41.946 1.00 85.88 84 PHE A N 1
ATOM 638 C CA . PHE A 1 84 ? -16.744 -3.409 42.423 1.00 85.88 84 PHE A CA 1
ATOM 639 C C . PHE A 1 84 ? -17.114 -2.113 41.694 1.00 85.88 84 PHE A C 1
ATOM 641 O O . PHE A 1 84 ? -18.239 -1.964 41.229 1.00 85.88 84 PHE A O 1
ATOM 648 N N . GLY A 1 85 ? -16.158 -1.196 41.518 1.00 89.06 85 GLY A N 1
ATOM 649 C CA . GLY A 1 85 ? -16.392 0.051 40.788 1.00 89.06 85 GLY A CA 1
ATOM 650 C C . GLY A 1 85 ? -16.744 -0.185 39.316 1.00 89.06 85 GLY A C 1
ATOM 651 O O . GLY A 1 85 ? -17.637 0.468 38.780 1.00 89.06 85 GLY A O 1
ATOM 652 N N . MET A 1 86 ? -16.081 -1.146 38.668 1.00 90.44 86 MET A N 1
ATOM 653 C CA . MET A 1 86 ? -16.363 -1.524 37.282 1.00 90.44 86 MET A CA 1
ATOM 654 C C . MET A 1 86 ? -17.726 -2.205 37.133 1.00 90.44 86 MET A C 1
ATOM 656 O O . MET A 1 86 ? -18.470 -1.877 36.207 1.00 90.44 86 MET A O 1
ATOM 660 N N . ASP A 1 87 ? -18.077 -3.124 38.034 1.00 90.25 87 ASP A N 1
ATOM 661 C CA . ASP A 1 87 ? -19.372 -3.803 38.013 1.00 90.25 87 ASP A CA 1
ATOM 662 C C . ASP A 1 87 ? -20.513 -2.823 38.302 1.00 90.25 87 ASP A C 1
ATOM 664 O O . ASP A 1 87 ? -21.504 -2.792 37.570 1.00 90.25 87 ASP A O 1
ATOM 668 N N . LEU A 1 88 ? -20.329 -1.938 39.284 1.00 92.06 88 LEU A N 1
ATOM 669 C CA . LEU A 1 88 ? -21.275 -0.876 39.606 1.00 92.06 88 LEU A CA 1
ATOM 670 C C . LEU A 1 88 ? -21.481 0.077 38.421 1.00 92.06 88 LEU A C 1
ATOM 672 O O . LEU A 1 88 ? -22.622 0.366 38.060 1.00 92.06 88 LEU A O 1
ATOM 676 N N . ALA A 1 89 ? -20.404 0.528 37.770 1.00 89.38 89 ALA A N 1
ATOM 677 C CA . ALA A 1 89 ? -20.488 1.390 36.590 1.00 89.38 89 ALA A CA 1
ATOM 678 C C . ALA A 1 89 ? -21.213 0.697 35.424 1.00 89.38 89 ALA A C 1
ATOM 680 O O . ALA A 1 89 ? -22.080 1.294 34.778 1.00 89.38 89 ALA A O 1
ATOM 681 N N . ARG A 1 90 ? -20.911 -0.586 35.183 1.00 87.50 90 ARG A N 1
ATOM 682 C CA . ARG A 1 90 ? -21.569 -1.402 34.154 1.00 87.50 90 ARG A CA 1
ATOM 683 C C . ARG A 1 90 ? -23.065 -1.555 34.431 1.00 87.50 90 ARG A C 1
ATOM 685 O O . ARG A 1 90 ? -23.865 -1.385 33.512 1.00 87.50 90 ARG A O 1
ATOM 692 N N . ARG A 1 91 ? -23.444 -1.872 35.673 1.00 91.62 91 ARG A N 1
ATOM 693 C CA . ARG A 1 91 ? -24.847 -2.007 36.101 1.00 91.62 91 ARG A CA 1
ATOM 694 C C . ARG A 1 91 ? -25.583 -0.680 36.027 1.00 91.62 91 ARG A C 1
ATOM 696 O O . ARG A 1 91 ? -26.695 -0.647 35.519 1.00 91.62 91 ARG A O 1
ATOM 703 N N . SER A 1 92 ? -24.946 0.412 36.439 1.00 91.38 92 SER A N 1
ATOM 704 C CA . SER A 1 92 ? -25.491 1.766 36.318 1.00 91.38 92 SER A CA 1
ATOM 705 C C . SER A 1 92 ? -25.839 2.105 34.868 1.00 91.38 92 SER A C 1
ATOM 707 O O . SER A 1 92 ? -26.981 2.445 34.567 1.00 91.38 92 SER A O 1
ATOM 709 N N . ALA A 1 93 ? -24.908 1.894 33.933 1.00 86.69 93 ALA A N 1
ATOM 710 C CA . ALA A 1 93 ? -25.151 2.140 32.512 1.00 86.69 93 ALA A CA 1
ATOM 711 C C . ALA A 1 93 ? -26.205 1.197 31.894 1.00 86.69 93 ALA A C 1
ATOM 713 O O . ALA A 1 93 ? -26.897 1.572 30.945 1.00 86.69 93 ALA A O 1
ATOM 714 N N . ALA A 1 94 ? -26.327 -0.032 32.405 1.00 88.88 94 ALA A N 1
ATOM 715 C CA . ALA A 1 94 ? -27.327 -1.004 31.962 1.00 88.88 94 ALA A CA 1
ATOM 716 C C . ALA A 1 94 ? -28.714 -0.797 32.605 1.00 88.88 94 ALA A C 1
ATOM 718 O O . ALA A 1 94 ? -29.701 -1.339 32.101 1.00 88.88 94 ALA A O 1
ATOM 719 N N . GLY A 1 95 ? -28.787 -0.016 33.686 1.00 94.00 95 GLY A N 1
ATOM 720 C CA . GLY A 1 95 ? -29.956 0.108 34.549 1.00 94.00 95 GLY A CA 1
ATOM 721 C C . GLY A 1 95 ? -30.263 -1.179 35.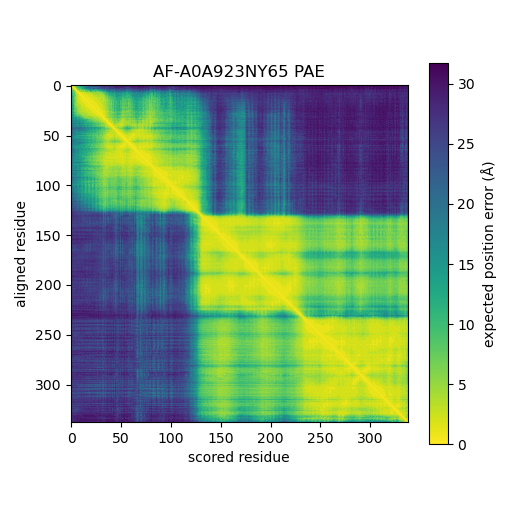314 1.00 94.00 95 GLY A C 1
ATOM 722 O O . GLY A 1 95 ? -31.393 -1.646 35.273 1.00 94.00 95 GLY A O 1
ATOM 723 N N . GLU A 1 96 ? -29.257 -1.777 35.949 1.00 94.31 96 GLU A N 1
ATOM 724 C CA . GLU A 1 96 ? -29.327 -3.019 36.739 1.00 94.31 96 GLU A CA 1
ATOM 725 C C . GLU A 1 96 ? -28.914 -2.777 38.217 1.00 94.31 96 GLU A C 1
ATOM 727 O O . GLU A 1 96 ? -28.460 -3.695 38.902 1.00 94.31 96 GLU A O 1
ATOM 732 N N . LEU A 1 97 ? -29.002 -1.538 38.724 1.00 95.19 97 LEU A N 1
ATOM 733 C CA . LEU A 1 97 ? -28.605 -1.191 40.098 1.00 95.19 97 LEU A CA 1
ATOM 734 C C . LEU A 1 97 ? -29.596 -1.698 41.148 1.00 95.19 97 LEU A C 1
ATOM 736 O O . LEU A 1 97 ? -29.187 -1.984 42.274 1.00 95.19 97 LEU A O 1
ATOM 740 N N . ALA A 1 98 ? -30.876 -1.847 40.799 1.00 95.38 98 ALA A N 1
ATOM 741 C CA . ALA A 1 98 ? -31.885 -2.391 41.705 1.00 95.38 98 ALA A CA 1
ATOM 742 C C . ALA A 1 98 ? -31.600 -3.845 42.120 1.00 95.38 98 ALA A C 1
ATOM 744 O O . ALA A 1 98 ? -32.090 -4.281 43.155 1.00 95.38 98 ALA A O 1
ATOM 745 N N . GLU A 1 99 ? -30.761 -4.578 41.381 1.00 93.81 99 GLU A N 1
ATOM 746 C CA . GLU A 1 99 ? -30.287 -5.907 41.794 1.00 93.81 99 GLU A CA 1
ATOM 747 C C . GLU A 1 99 ? -29.345 -5.856 43.009 1.00 93.81 99 GLU A C 1
ATOM 749 O O . GLU A 1 99 ? -29.260 -6.830 43.749 1.00 93.81 99 GLU A O 1
ATOM 754 N N . LEU A 1 100 ? -28.640 -4.737 43.219 1.00 92.81 100 LEU A N 1
ATOM 755 C CA . LEU A 1 100 ? -27.714 -4.552 44.344 1.00 92.81 100 LEU A CA 1
ATOM 756 C C . LEU A 1 100 ? -28.342 -3.759 45.493 1.00 92.81 100 LEU A C 1
ATOM 758 O O . LEU A 1 100 ? -28.113 -4.075 46.656 1.00 92.81 100 LEU A O 1
ATOM 762 N N . PHE A 1 101 ? -29.122 -2.724 45.174 1.00 93.31 101 PHE A N 1
ATOM 763 C CA . PHE A 1 101 ? -29.651 -1.778 46.166 1.00 93.31 101 PHE A CA 1
ATOM 764 C C . PHE A 1 101 ? -31.170 -1.877 46.358 1.00 93.31 101 PHE A C 1
ATOM 766 O O . PHE A 1 101 ? -31.745 -1.146 47.162 1.00 93.31 101 PHE A O 1
ATOM 773 N N . GLY A 1 102 ? -31.847 -2.767 45.630 1.00 92.94 102 GLY A N 1
ATOM 774 C CA . GLY A 1 102 ? -33.289 -2.957 45.735 1.00 92.94 102 GLY A CA 1
ATOM 775 C C . GLY A 1 102 ? -34.103 -1.770 45.211 1.00 92.94 102 GLY A C 1
ATOM 776 O O . GLY A 1 102 ? -33.701 -1.049 44.293 1.00 92.94 102 GLY A O 1
ATOM 777 N N . ALA A 1 103 ? -35.283 -1.566 45.806 1.00 94.88 103 ALA A N 1
ATOM 778 C CA . ALA A 1 103 ? -36.298 -0.631 45.315 1.00 94.88 103 ALA A CA 1
ATOM 779 C C . ALA A 1 103 ? -35.809 0.825 45.187 1.00 94.88 103 ALA A C 1
ATOM 781 O O . ALA A 1 103 ? -36.263 1.548 44.299 1.00 94.88 103 ALA A O 1
ATOM 782 N N . VAL A 1 104 ? -34.846 1.244 46.015 1.00 95.12 104 VAL A N 1
ATOM 783 C CA . VAL A 1 104 ? -34.315 2.618 46.014 1.00 95.12 104 VAL A CA 1
ATOM 784 C C . VAL A 1 104 ? -33.653 3.001 44.681 1.00 95.12 104 VAL A C 1
ATOM 786 O O . VAL A 1 104 ? -33.674 4.167 44.294 1.00 95.12 104 VAL A O 1
ATOM 789 N N . ALA A 1 105 ? -33.112 2.030 43.935 1.00 95.19 105 ALA A N 1
ATOM 790 C CA . ALA A 1 105 ? -32.407 2.277 42.677 1.00 95.19 105 ALA A CA 1
ATOM 791 C C . ALA A 1 105 ? -33.306 2.203 41.426 1.00 95.19 105 ALA A C 1
ATOM 793 O O . ALA A 1 105 ? -32.875 2.575 40.332 1.00 95.19 105 ALA A O 1
ATOM 794 N N . VAL A 1 106 ? -34.577 1.805 41.564 1.00 95.12 106 VAL A N 1
ATOM 795 C CA . VAL A 1 106 ? -35.521 1.657 40.437 1.00 95.12 106 VAL A CA 1
ATOM 796 C C . VAL A 1 106 ? -35.679 2.941 39.599 1.00 95.12 106 VAL A C 1
ATOM 798 O O . VAL A 1 106 ? -35.677 2.843 38.366 1.00 95.12 106 VAL A O 1
ATOM 801 N N . PRO A 1 107 ? -35.772 4.155 40.183 1.00 95.62 107 PRO A N 1
ATOM 802 C CA . PRO A 1 107 ? -35.850 5.386 39.392 1.00 95.62 107 PRO A CA 1
ATOM 803 C C . PRO A 1 107 ? -34.580 5.669 38.574 1.00 95.62 107 PRO A C 1
ATOM 805 O O . PRO A 1 107 ? -34.655 6.228 37.477 1.00 95.62 107 PRO A O 1
ATOM 808 N N . ALA A 1 108 ? -33.402 5.298 39.087 1.00 92.12 108 ALA A N 1
ATOM 809 C CA . ALA A 1 108 ? -32.139 5.430 38.360 1.00 92.12 108 ALA A CA 1
ATOM 810 C C . ALA A 1 108 ? -32.073 4.438 37.189 1.00 92.12 108 ALA A C 1
ATOM 812 O O . ALA A 1 108 ? -31.789 4.844 36.061 1.00 92.12 108 ALA A O 1
ATOM 813 N N . ASP A 1 109 ? -32.457 3.182 37.424 1.00 95.62 109 ASP A N 1
ATOM 814 C CA . ASP A 1 109 ? -32.486 2.142 36.395 1.00 95.62 109 ASP A CA 1
ATOM 815 C C . ASP A 1 109 ? -33.425 2.486 35.235 1.00 95.62 109 ASP A C 1
ATOM 817 O O . ASP A 1 109 ? -33.076 2.287 34.070 1.00 95.62 109 ASP A O 1
ATOM 821 N N . ARG A 1 110 ? -34.609 3.047 35.525 1.00 93.31 110 ARG A N 1
ATOM 822 C CA . ARG A 1 110 ? -35.551 3.491 34.482 1.00 93.31 110 ARG A CA 1
ATOM 823 C C . ARG A 1 110 ? -34.937 4.554 33.569 1.00 93.31 110 ARG A C 1
ATOM 825 O O . ARG A 1 110 ? -35.071 4.448 32.351 1.00 93.31 110 ARG A O 1
ATOM 832 N N . ARG A 1 111 ? -34.232 5.540 34.139 1.00 91.94 111 ARG A N 1
ATOM 833 C CA . ARG A 1 111 ? -33.537 6.587 33.369 1.00 91.94 111 ARG A CA 1
ATOM 834 C C . ARG A 1 111 ? -32.416 5.998 32.511 1.00 91.94 111 ARG A C 1
ATOM 836 O O . ARG A 1 111 ? -32.350 6.288 31.322 1.00 91.94 111 ARG A O 1
ATOM 843 N N . ALA A 1 112 ? -31.589 5.119 33.076 1.00 89.38 112 ALA A N 1
ATOM 844 C CA . ALA A 1 112 ? -30.496 4.482 32.342 1.00 89.38 112 ALA A CA 1
ATOM 845 C C . ALA A 1 112 ? -30.995 3.604 31.177 1.00 89.38 112 ALA A C 1
ATOM 847 O O . ALA A 1 112 ? -30.477 3.686 30.058 1.00 89.38 112 ALA A O 1
ATOM 848 N N . ARG A 1 113 ? -32.054 2.808 31.395 1.00 91.19 113 ARG A N 1
ATOM 849 C CA . ARG A 1 113 ? -32.633 1.925 30.364 1.00 91.19 113 ARG A CA 1
ATOM 850 C C . ARG A 1 113 ? -33.224 2.678 29.175 1.00 91.19 113 ARG A C 1
ATOM 852 O O . ARG A 1 113 ? -33.218 2.125 28.074 1.00 91.19 113 ARG A O 1
ATOM 859 N N . ALA A 1 114 ? -33.651 3.931 29.346 1.00 90.19 114 ALA A N 1
ATOM 860 C CA . ALA A 1 114 ? -34.115 4.766 28.235 1.00 90.19 114 ALA A CA 1
ATOM 861 C C . ALA A 1 114 ? -33.052 4.902 27.125 1.00 90.19 114 ALA A C 1
ATOM 863 O O . ALA A 1 114 ? -33.387 4.920 25.941 1.00 90.19 114 ALA A O 1
ATOM 864 N N . HIS A 1 115 ? -31.763 4.900 27.483 1.00 85.75 115 HIS A N 1
ATOM 865 C CA . HIS A 1 115 ? -30.656 4.982 26.525 1.00 85.75 115 HIS A CA 1
ATOM 866 C C . HIS A 1 115 ? -30.315 3.649 25.842 1.00 85.75 115 HIS A C 1
ATOM 868 O O . HIS A 1 115 ? -29.574 3.642 24.858 1.00 85.75 115 HIS A O 1
ATOM 874 N N . ARG A 1 116 ? -30.832 2.520 26.351 1.00 86.62 116 ARG A N 1
ATOM 875 C CA . ARG A 1 116 ? -30.597 1.160 25.832 1.00 86.62 116 ARG A CA 1
ATOM 876 C C . ARG A 1 116 ? -29.115 0.812 25.627 1.00 86.62 116 ARG A C 1
ATOM 878 O O . ARG A 1 116 ? -28.769 0.073 24.706 1.00 86.62 116 ARG A O 1
ATOM 885 N N . MET A 1 117 ? -28.227 1.317 26.486 1.00 80.94 117 MET A N 1
ATOM 886 C CA . MET A 1 117 ? -26.774 1.207 26.293 1.00 80.94 117 MET A CA 1
ATOM 887 C C . MET A 1 117 ? -26.297 -0.250 26.186 1.00 80.94 117 MET A C 1
ATOM 889 O O . MET A 1 117 ? -25.489 -0.581 25.324 1.00 80.94 117 MET A O 1
ATOM 893 N N . ARG A 1 118 ? -26.864 -1.150 27.002 1.00 80.38 118 ARG A N 1
ATOM 894 C CA . ARG A 1 118 ? -26.594 -2.598 26.971 1.00 80.38 118 ARG A CA 1
ATOM 895 C C . ARG A 1 118 ? -26.937 -3.223 25.616 1.00 80.38 118 ARG A C 1
ATOM 897 O O . ARG A 1 118 ? -26.155 -4.011 25.092 1.00 80.38 118 ARG A O 1
ATOM 904 N N . GLN A 1 119 ? -28.100 -2.879 25.064 1.00 77.00 119 GLN A N 1
ATOM 905 C CA . GLN A 1 119 ? -28.558 -3.391 23.774 1.00 77.00 119 GLN A CA 1
ATOM 906 C C . GLN A 1 119 ? -27.677 -2.846 22.642 1.00 77.00 119 GLN A C 1
ATOM 908 O O . GLN A 1 119 ? -27.141 -3.629 21.865 1.00 77.00 119 GLN A O 1
ATOM 913 N N . ARG A 1 120 ? -27.428 -1.530 22.627 1.00 74.75 120 ARG A N 1
ATOM 914 C CA . ARG A 1 120 ? -26.548 -0.873 21.647 1.00 74.75 120 ARG A CA 1
ATOM 915 C C . ARG A 1 120 ? -25.126 -1.432 21.673 1.00 74.75 120 ARG A C 1
ATOM 917 O O . ARG A 1 120 ? -24.528 -1.630 20.623 1.00 74.75 120 ARG A O 1
ATOM 924 N N . LEU A 1 121 ? -24.591 -1.726 22.860 1.00 68.62 121 LEU A N 1
ATOM 925 C CA . LEU A 1 121 ? -23.284 -2.363 23.006 1.00 68.62 121 LEU A CA 1
ATOM 926 C C . LEU A 1 121 ? -23.290 -3.793 22.456 1.00 68.62 121 LEU A C 1
ATOM 928 O O . LEU A 1 121 ? -22.354 -4.158 21.762 1.00 68.62 121 LEU A O 1
ATOM 932 N N . ARG A 1 122 ? -24.328 -4.599 22.726 1.00 69.12 122 ARG A N 1
ATOM 933 C CA . ARG A 1 122 ? -24.440 -5.953 22.151 1.00 69.12 122 ARG A CA 1
ATOM 934 C C . ARG A 1 122 ? -24.519 -5.914 20.628 1.00 69.12 122 ARG A C 1
ATOM 936 O O . ARG A 1 122 ? -23.836 -6.699 19.986 1.00 69.12 122 ARG A O 1
ATOM 943 N N . GLU A 1 123 ? -25.290 -4.989 20.064 1.00 68.38 123 GLU A N 1
ATOM 944 C CA . GLU A 1 123 ? -25.371 -4.771 18.615 1.00 68.38 123 GLU A CA 1
ATOM 945 C C . GLU A 1 123 ? -24.017 -4.323 18.043 1.00 68.38 123 GLU A C 1
ATOM 947 O O . GLU A 1 123 ? -23.564 -4.860 17.037 1.00 68.38 123 GLU A O 1
ATOM 952 N N . ALA A 1 124 ? -23.313 -3.404 18.709 1.00 58.78 124 ALA A N 1
ATOM 953 C CA . ALA A 1 124 ? -21.967 -2.990 18.315 1.00 58.78 124 ALA A CA 1
ATOM 954 C C . ALA A 1 124 ? -20.935 -4.129 18.437 1.00 58.78 124 ALA A C 1
ATOM 956 O O . ALA A 1 124 ? -20.060 -4.255 17.584 1.00 58.78 124 ALA A O 1
ATOM 957 N N . CYS A 1 125 ? -21.048 -4.976 19.468 1.00 54.41 125 CYS A N 1
ATOM 958 C CA . 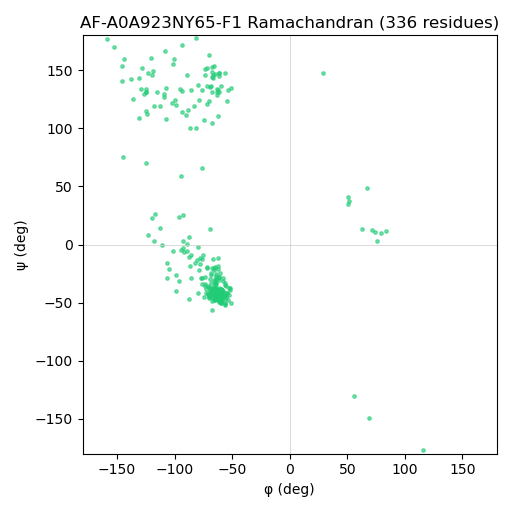CYS A 1 125 ? -20.182 -6.132 19.692 1.00 54.41 125 CYS A CA 1
ATOM 959 C C . CYS A 1 125 ? -20.433 -7.257 18.676 1.00 54.41 125 CYS A C 1
ATOM 961 O O . CYS A 1 125 ? -19.489 -7.845 18.158 1.00 54.41 125 CYS A O 1
ATOM 963 N N . ALA A 1 126 ? -21.699 -7.546 18.371 1.00 52.97 126 ALA A N 1
ATOM 964 C CA . ALA A 1 126 ? -22.086 -8.505 17.337 1.00 52.97 126 ALA A CA 1
ATOM 965 C C . ALA A 1 126 ? -21.628 -8.047 15.943 1.00 52.97 126 ALA A C 1
ATOM 967 O O . ALA A 1 126 ? -21.295 -8.869 15.096 1.00 52.97 126 ALA A O 1
ATOM 968 N N . ASN A 1 127 ? -21.534 -6.731 15.748 1.00 54.56 127 ASN A N 1
ATOM 969 C CA . ASN A 1 127 ? -20.997 -6.099 14.551 1.00 54.56 127 ASN A CA 1
ATOM 970 C C . ASN A 1 127 ? -19.513 -5.708 14.698 1.00 54.56 127 ASN A C 1
ATOM 972 O O . ASN A 1 127 ? -19.055 -4.793 14.006 1.00 54.56 127 ASN A O 1
ATOM 976 N N . LEU A 1 128 ? -18.752 -6.363 15.596 1.00 53.44 128 LEU A N 1
ATOM 977 C CA . LEU A 1 128 ? -17.324 -6.081 15.763 1.00 53.44 128 LEU A CA 1
ATOM 978 C C . LEU A 1 128 ? -16.616 -6.222 14.412 1.00 53.44 128 LEU A C 1
ATOM 980 O O . LEU A 1 128 ? -16.711 -7.279 13.783 1.00 53.44 128 LEU A O 1
ATOM 984 N N . PRO A 1 129 ? -15.910 -5.183 13.937 1.00 56.22 129 PRO A N 1
ATOM 985 C CA . PRO A 1 129 ? -15.446 -5.191 12.564 1.00 56.22 129 PRO A CA 1
ATOM 986 C C . PRO A 1 129 ? -14.379 -6.258 12.346 1.00 56.22 129 PRO A C 1
ATOM 988 O O . PRO A 1 129 ? -13.510 -6.482 13.191 1.00 56.22 129 PRO A O 1
ATOM 991 N N . GLU A 1 130 ? -14.411 -6.865 11.162 1.00 62.03 130 GLU A N 1
ATOM 992 C CA . GLU A 1 130 ? -13.344 -7.739 10.694 1.00 62.03 130 GLU A CA 1
ATOM 993 C C . GLU A 1 130 ? -11.983 -7.037 10.841 1.00 62.03 130 GLU A C 1
ATOM 995 O O . GLU A 1 130 ? -11.832 -5.853 10.511 1.00 62.03 130 GLU A O 1
ATOM 1000 N N . ARG A 1 131 ? -10.981 -7.755 11.366 1.00 72.88 131 ARG A N 1
ATOM 1001 C CA . ARG A 1 131 ? -9.620 -7.213 11.468 1.00 72.88 131 ARG A CA 1
ATOM 1002 C C . ARG A 1 131 ? -9.093 -6.901 10.067 1.00 72.88 131 ARG A C 1
ATOM 1004 O O . ARG A 1 131 ? -9.364 -7.614 9.105 1.00 72.88 131 ARG A O 1
ATOM 1011 N N . GLN A 1 132 ? -8.266 -5.869 9.958 1.00 76.56 132 GLN A N 1
ATOM 1012 C CA . GLN A 1 132 ? -7.745 -5.355 8.687 1.00 76.56 132 GLN A CA 1
ATOM 1013 C C . GLN A 1 132 ? -7.017 -6.429 7.881 1.00 76.56 132 GLN A C 1
ATOM 1015 O O . GLN A 1 132 ? -7.114 -6.449 6.658 1.00 76.56 132 GLN A O 1
ATOM 1020 N N . ARG A 1 133 ? -6.320 -7.340 8.571 1.00 81.12 133 ARG A N 1
ATOM 1021 C CA . ARG A 1 133 ? -5.658 -8.488 7.951 1.00 81.12 133 ARG A CA 1
ATOM 1022 C C . ARG A 1 133 ? -6.654 -9.384 7.218 1.00 81.12 133 ARG A C 1
ATOM 1024 O O . ARG A 1 133 ? -6.460 -9.631 6.040 1.00 81.12 133 ARG A O 1
ATOM 1031 N N . ALA A 1 134 ? -7.748 -9.768 7.872 1.00 87.06 134 ALA A N 1
ATOM 1032 C CA . ALA A 1 134 ? -8.770 -10.612 7.261 1.00 87.06 134 ALA A CA 1
ATOM 1033 C C . ALA A 1 134 ? -9.446 -9.923 6.062 1.00 87.06 134 ALA A C 1
ATOM 1035 O O . ALA A 1 134 ? -9.614 -10.548 5.017 1.00 87.06 134 ALA A O 1
ATOM 1036 N N . LEU A 1 135 ? -9.725 -8.614 6.147 1.00 89.56 135 LEU A N 1
ATOM 1037 C CA . LEU A 1 135 ? -10.244 -7.858 5.000 1.00 89.56 135 LEU A CA 1
ATOM 1038 C C . LEU A 1 135 ? -9.254 -7.839 3.822 1.00 89.56 135 LEU A C 1
ATOM 1040 O O . LEU A 1 135 ? -9.654 -7.989 2.667 1.00 89.56 135 LEU A O 1
ATOM 1044 N N . ILE A 1 136 ? -7.966 -7.628 4.100 1.00 90.94 136 ILE A N 1
ATOM 1045 C CA . ILE A 1 136 ? -6.921 -7.597 3.074 1.00 90.94 136 ILE A CA 1
ATOM 1046 C C . ILE A 1 136 ? -6.717 -8.983 2.460 1.00 90.94 136 ILE A C 1
ATOM 1048 O O . ILE A 1 136 ? -6.611 -9.078 1.240 1.00 90.94 136 ILE A O 1
ATOM 1052 N N . ASP A 1 137 ? -6.733 -10.046 3.258 1.00 90.94 137 ASP A N 1
ATOM 1053 C CA . ASP A 1 137 ? -6.627 -11.422 2.770 1.00 90.94 137 ASP A CA 1
ATOM 1054 C C . ASP A 1 137 ? -7.828 -11.773 1.878 1.00 90.94 137 ASP A C 1
ATOM 1056 O O . ASP A 1 137 ? -7.652 -12.275 0.765 1.00 90.94 137 ASP A O 1
ATOM 1060 N N . ALA A 1 138 ? -9.043 -11.386 2.284 1.00 91.62 138 ALA A N 1
ATOM 1061 C CA . ALA A 1 138 ? -10.241 -11.520 1.458 1.00 91.62 138 ALA A CA 1
ATOM 1062 C C . ALA A 1 138 ? -10.141 -10.705 0.153 1.00 91.62 138 ALA A C 1
ATOM 1064 O O . ALA A 1 138 ? -10.502 -11.192 -0.919 1.00 91.62 138 ALA A O 1
ATOM 1065 N N . TYR A 1 139 ? -9.610 -9.478 0.206 1.00 94.31 139 TYR A N 1
ATOM 1066 C CA . TYR A 1 139 ? -9.361 -8.673 -0.992 1.00 94.31 139 TYR A CA 1
ATOM 1067 C C . TYR A 1 139 ? -8.344 -9.342 -1.927 1.00 94.31 139 TYR A C 1
ATOM 1069 O O . TYR A 1 139 ? -8.578 -9.387 -3.138 1.00 94.31 139 TYR A O 1
ATOM 1077 N N . LYS A 1 140 ? -7.257 -9.912 -1.392 1.00 93.25 140 LYS A N 1
ATOM 1078 C CA . LYS A 1 140 ? -6.257 -10.660 -2.170 1.00 93.25 140 LYS A CA 1
ATOM 1079 C C . LYS A 1 140 ? -6.845 -11.926 -2.795 1.00 93.25 140 LYS A C 1
ATOM 1081 O O . LYS A 1 140 ? -6.476 -12.271 -3.914 1.00 93.25 140 LYS A O 1
ATOM 1086 N N . ALA A 1 141 ? -7.785 -12.592 -2.129 1.00 93.69 141 ALA A N 1
ATOM 1087 C CA . ALA A 1 141 ? -8.504 -13.741 -2.682 1.00 93.69 141 ALA A CA 1
ATOM 1088 C C . ALA A 1 141 ? -9.513 -13.355 -3.783 1.00 93.69 141 ALA A C 1
ATOM 1090 O O . ALA A 1 141 ? -9.881 -14.187 -4.609 1.00 93.69 141 ALA A O 1
ATOM 1091 N N . SER A 1 142 ? -9.947 -12.092 -3.838 1.00 93.50 142 SER A N 1
ATOM 1092 C CA . SER A 1 142 ? -10.954 -11.646 -4.802 1.00 93.50 142 SER A CA 1
ATOM 1093 C C . SER A 1 142 ? -10.478 -11.744 -6.258 1.00 93.50 142 SER A C 1
ATOM 1095 O O . SER A 1 142 ? -9.321 -11.456 -6.579 1.00 93.50 142 SER A O 1
ATOM 1097 N N . ARG A 1 143 ? -11.410 -12.030 -7.183 1.00 93.19 143 ARG A N 1
ATOM 1098 C CA . ARG A 1 143 ? -11.142 -12.030 -8.636 1.00 93.19 143 ARG A CA 1
ATOM 1099 C C . ARG A 1 143 ? -10.478 -10.729 -9.101 1.00 93.19 143 ARG A C 1
ATOM 1101 O O . ARG A 1 143 ? -9.578 -10.774 -9.928 1.00 93.19 143 ARG A O 1
ATOM 1108 N N . HIS A 1 144 ? -10.873 -9.584 -8.534 1.00 89.94 144 HIS A N 1
ATOM 1109 C CA . HIS A 1 144 ? -10.316 -8.273 -8.889 1.00 89.94 144 HIS A CA 1
ATOM 1110 C C . HIS A 1 144 ? -8.801 -8.182 -8.667 1.00 89.94 144 HIS A C 1
ATOM 1112 O O . HIS A 1 144 ? -8.093 -7.578 -9.475 1.00 89.94 144 HIS A O 1
ATOM 1118 N N . TYR A 1 145 ? -8.315 -8.750 -7.563 1.00 93.19 145 TYR A N 1
ATOM 1119 C CA . TYR A 1 145 ? -6.890 -8.818 -7.270 1.00 93.19 145 TYR A CA 1
ATOM 1120 C C . TYR A 1 145 ? -6.231 -9.954 -8.061 1.00 93.19 145 TYR A C 1
ATOM 1122 O O . TYR A 1 145 ? -5.161 -9.770 -8.641 1.00 93.19 145 TYR A O 1
ATOM 1130 N N . GLN A 1 146 ? -6.889 -11.113 -8.150 1.00 94.50 146 GLN A N 1
ATOM 1131 C CA . GLN A 1 146 ? -6.316 -12.301 -8.778 1.00 94.50 146 GLN A CA 1
ATOM 1132 C C . GLN A 1 146 ? -6.046 -12.147 -10.277 1.00 94.50 146 GLN A C 1
ATOM 1134 O O . GLN A 1 146 ? -5.044 -12.678 -10.753 1.00 94.50 146 GLN A O 1
ATOM 1139 N N . THR A 1 147 ? -6.843 -11.359 -11.000 1.00 93.81 147 THR A N 1
ATOM 1140 C CA . THR A 1 147 ? -6.618 -11.084 -12.430 1.00 93.81 147 THR A CA 1
ATOM 1141 C C . THR A 1 147 ? -5.549 -10.017 -12.699 1.00 93.81 147 THR A C 1
ATOM 1143 O O . THR A 1 147 ? -5.280 -9.703 -13.858 1.00 93.81 147 THR A O 1
ATOM 1146 N N . LYS A 1 148 ? -4.942 -9.406 -11.669 1.00 92.38 148 LYS A N 1
ATOM 1147 C CA . LYS A 1 148 ? -3.841 -8.447 -11.863 1.00 92.38 148 LYS A CA 1
ATOM 1148 C C . LYS A 1 148 ? -2.560 -9.160 -12.293 1.00 92.38 148 LYS A C 1
ATOM 1150 O O . LYS A 1 148 ? -2.296 -10.295 -11.903 1.00 92.38 148 LYS A O 1
ATOM 1155 N N . ARG A 1 149 ? -1.717 -8.442 -13.039 1.00 90.38 149 ARG A N 1
ATOM 1156 C CA . ARG A 1 149 ? -0.386 -8.921 -13.430 1.00 90.38 149 ARG A CA 1
ATOM 1157 C C . ARG A 1 149 ? 0.491 -9.175 -12.191 1.00 90.38 149 ARG A C 1
ATOM 1159 O O . ARG A 1 149 ? 0.381 -8.408 -11.229 1.00 90.38 149 ARG A O 1
ATOM 1166 N N . PRO A 1 150 ? 1.408 -10.160 -12.218 1.00 89.62 150 PRO A N 1
ATOM 1167 C CA . PRO A 1 150 ? 2.298 -10.457 -11.090 1.00 89.62 150 PRO A CA 1
ATOM 1168 C C . PRO A 1 150 ? 3.085 -9.241 -10.575 1.00 89.62 150 PRO A C 1
ATOM 1170 O O . PRO A 1 150 ? 3.102 -8.986 -9.373 1.00 89.62 150 PRO A O 1
ATOM 1173 N N . ALA A 1 151 ? 3.643 -8.420 -11.473 1.00 84.75 151 ALA A N 1
ATOM 1174 C CA . ALA A 1 151 ? 4.351 -7.191 -11.098 1.00 84.75 151 ALA A CA 1
ATOM 1175 C C . ALA A 1 151 ? 3.446 -6.192 -10.347 1.00 84.75 151 ALA A C 1
ATOM 1177 O O . ALA A 1 151 ? 3.846 -5.593 -9.349 1.00 84.75 151 ALA A O 1
ATOM 1178 N N . THR A 1 152 ? 2.185 -6.059 -10.774 1.00 89.62 152 THR A N 1
ATOM 1179 C CA . THR A 1 152 ? 1.192 -5.225 -10.082 1.00 89.62 152 THR A CA 1
ATOM 1180 C C . THR A 1 152 ? 0.861 -5.784 -8.699 1.00 89.62 152 THR A C 1
ATOM 1182 O O . THR A 1 152 ? 0.804 -5.012 -7.744 1.00 89.62 152 THR A O 1
ATOM 1185 N N . LYS A 1 153 ? 0.697 -7.110 -8.570 1.00 92.19 153 LYS A N 1
ATOM 1186 C CA . LYS A 1 153 ? 0.476 -7.779 -7.275 1.00 92.19 153 LYS A CA 1
ATOM 1187 C C . LYS A 1 153 ? 1.630 -7.508 -6.304 1.00 92.19 153 LYS A C 1
ATOM 1189 O O . LYS A 1 153 ? 1.372 -7.088 -5.181 1.00 92.19 153 LYS A O 1
ATOM 1194 N N . LYS A 1 154 ? 2.886 -7.625 -6.759 1.00 86.88 154 LYS A N 1
ATOM 1195 C CA . LYS A 1 154 ? 4.090 -7.317 -5.959 1.00 86.88 154 LYS A CA 1
ATOM 1196 C C . LYS A 1 154 ? 4.067 -5.879 -5.423 1.00 86.88 154 LYS A C 1
ATOM 1198 O O . LYS A 1 154 ? 4.273 -5.658 -4.231 1.00 86.88 154 LYS A O 1
ATOM 1203 N N . GLY A 1 155 ? 3.749 -4.903 -6.279 1.00 87.31 155 GLY A N 1
ATOM 1204 C CA . GLY A 1 155 ? 3.607 -3.502 -5.865 1.00 87.31 155 GLY A CA 1
ATOM 1205 C C . GLY A 1 155 ? 2.462 -3.281 -4.868 1.00 87.31 155 GLY A C 1
ATOM 1206 O O . GLY A 1 155 ? 2.620 -2.555 -3.885 1.00 87.31 155 GLY A O 1
ATOM 1207 N N . TYR A 1 156 ? 1.319 -3.935 -5.086 1.00 93.38 156 TYR A N 1
ATOM 1208 C CA . TYR A 1 156 ? 0.158 -3.836 -4.200 1.00 93.38 156 TYR A CA 1
ATOM 1209 C C . TYR A 1 156 ? 0.438 -4.454 -2.832 1.00 93.38 156 TYR A C 1
ATOM 1211 O O . TYR A 1 156 ? 0.101 -3.844 -1.823 1.00 93.38 156 TYR A O 1
ATOM 1219 N N . ASP A 1 157 ? 1.101 -5.605 -2.776 1.00 88.94 157 ASP A N 1
ATOM 1220 C CA . ASP A 1 157 ? 1.423 -6.294 -1.524 1.00 88.94 157 ASP A CA 1
ATOM 1221 C C . ASP A 1 157 ? 2.282 -5.441 -0.594 1.00 88.94 157 ASP A C 1
ATOM 1223 O O . ASP A 1 157 ? 2.031 -5.395 0.612 1.00 88.94 157 ASP A O 1
ATOM 1227 N N . HIS A 1 158 ? 3.225 -4.678 -1.148 1.00 87.75 158 HIS A N 1
ATOM 1228 C CA . HIS A 1 158 ? 4.014 -3.740 -0.359 1.00 87.75 158 HIS A CA 1
ATOM 1229 C C . HIS A 1 158 ? 3.154 -2.618 0.259 1.00 87.75 158 HIS A C 1
ATOM 1231 O O . HIS A 1 158 ? 3.352 -2.244 1.419 1.00 87.75 158 HIS A O 1
ATOM 1237 N N . LEU A 1 159 ? 2.176 -2.095 -0.489 1.00 93.75 159 LEU A N 1
ATOM 1238 C CA . LEU A 1 159 ? 1.241 -1.074 -0.001 1.00 93.75 159 LEU A CA 1
ATOM 1239 C C . LEU A 1 159 ? 0.265 -1.651 1.028 1.00 93.75 159 LEU A C 1
ATOM 1241 O O . LEU A 1 159 ? 0.059 -1.046 2.076 1.00 93.75 159 LEU A O 1
ATOM 1245 N N . LEU A 1 160 ? -0.293 -2.834 0.771 1.00 92.62 160 LEU A N 1
ATOM 1246 C CA . LEU A 1 160 ? -1.192 -3.534 1.689 1.00 92.62 160 LEU A CA 1
ATOM 1247 C C . LEU A 1 160 ? -0.491 -3.838 3.019 1.00 92.62 160 LEU A C 1
ATOM 1249 O O . LEU A 1 160 ? -1.053 -3.579 4.080 1.00 92.62 160 LEU A O 1
ATOM 1253 N N . ALA A 1 161 ? 0.765 -4.287 2.983 1.00 87.88 161 ALA A N 1
ATOM 1254 C CA . ALA A 1 161 ? 1.566 -4.485 4.188 1.00 87.88 161 ALA A CA 1
ATOM 1255 C C . ALA A 1 161 ? 1.799 -3.172 4.956 1.00 87.88 161 ALA A C 1
ATOM 1257 O O . ALA A 1 161 ? 1.739 -3.156 6.186 1.00 87.88 161 ALA A O 1
ATOM 1258 N N . ALA A 1 162 ? 2.035 -2.060 4.251 1.00 90.38 162 ALA A N 1
ATOM 1259 C CA . ALA A 1 162 ? 2.150 -0.745 4.880 1.00 90.38 162 ALA A CA 1
ATOM 1260 C C . ALA A 1 162 ? 0.830 -0.297 5.533 1.00 90.38 162 ALA A C 1
ATOM 1262 O O . ALA A 1 162 ? 0.857 0.218 6.649 1.00 90.38 162 ALA A O 1
ATOM 1263 N N . LEU A 1 163 ? -0.315 -0.556 4.892 1.00 92.62 163 LEU A N 1
ATOM 1264 C CA . LEU A 1 163 ? -1.638 -0.277 5.458 1.00 92.62 163 LEU A CA 1
ATOM 1265 C C . LEU A 1 163 ? -1.924 -1.118 6.705 1.00 92.62 163 LEU A C 1
ATOM 1267 O O . LEU A 1 163 ? -2.452 -0.579 7.672 1.00 92.62 163 LEU A O 1
ATOM 1271 N N . ILE A 1 164 ? -1.533 -2.399 6.722 1.00 88.06 164 ILE A N 1
ATOM 1272 C CA . ILE A 1 164 ? -1.648 -3.251 7.918 1.00 88.06 164 ILE A CA 1
ATOM 1273 C C . ILE A 1 164 ? -0.829 -2.667 9.069 1.00 88.06 164 ILE A C 1
ATOM 1275 O O . ILE A 1 164 ? -1.349 -2.530 10.173 1.00 88.06 164 ILE A O 1
ATOM 1279 N N . ARG A 1 165 ? 0.433 -2.290 8.819 1.00 88.25 165 ARG A N 1
ATOM 1280 C CA . ARG A 1 165 ? 1.296 -1.700 9.857 1.00 88.25 165 ARG A CA 1
ATOM 1281 C C . ARG A 1 165 ? 0.726 -0.395 10.405 1.00 88.25 165 ARG A C 1
ATOM 1283 O O . ARG A 1 165 ? 0.726 -0.202 11.612 1.00 88.25 165 ARG A O 1
ATOM 1290 N N . TRP A 1 166 ? 0.232 0.477 9.529 1.00 90.50 166 TRP A N 1
ATOM 1291 C CA . TRP A 1 166 ? -0.368 1.746 9.937 1.00 90.50 166 TRP A CA 1
ATOM 1292 C C . TRP A 1 166 ? -1.687 1.567 10.701 1.00 90.50 166 TRP A C 1
ATOM 1294 O O . TRP A 1 166 ? -1.946 2.269 11.679 1.00 90.50 166 TRP A O 1
ATOM 1304 N N . ALA A 1 167 ? -2.541 0.643 10.259 1.00 86.69 167 ALA A N 1
ATOM 1305 C CA . ALA A 1 167 ? -3.822 0.412 10.908 1.00 86.69 167 ALA A CA 1
ATOM 1306 C C . ALA A 1 167 ? -3.661 -0.314 12.253 1.00 86.69 167 ALA A C 1
ATOM 1308 O O . ALA A 1 167 ? -4.423 -0.041 13.179 1.00 86.69 167 ALA A O 1
ATOM 1309 N N . GLY A 1 168 ? -2.686 -1.215 12.393 1.00 82.50 168 GLY A N 1
ATOM 1310 C CA . GLY A 1 168 ? -2.547 -2.042 13.592 1.00 82.50 168 GLY A CA 1
ATOM 1311 C C . GLY A 1 168 ? -3.833 -2.829 13.866 1.00 82.50 168 GLY A C 1
ATOM 1312 O O . GLY A 1 168 ? -4.397 -3.428 12.954 1.00 82.50 168 GLY A O 1
ATOM 1313 N N . ASP A 1 169 ? -4.330 -2.769 15.103 1.00 77.12 169 ASP A N 1
ATOM 1314 C CA . ASP A 1 169 ? -5.543 -3.471 15.557 1.00 77.12 169 ASP A CA 1
ATOM 1315 C C . ASP A 1 169 ? -6.833 -2.634 15.440 1.00 77.12 169 ASP A C 1
ATOM 1317 O O . ASP A 1 169 ? -7.766 -2.840 16.200 1.00 77.12 169 ASP A O 1
ATOM 1321 N N . THR A 1 170 ? -6.889 -1.652 14.536 1.00 81.00 170 THR A N 1
ATOM 1322 C CA . THR A 1 170 ? -7.854 -0.527 14.556 1.00 81.00 170 THR A CA 1
ATOM 1323 C C . THR A 1 170 ? -9.346 -0.798 14.278 1.00 81.00 170 THR A C 1
ATOM 1325 O O . THR A 1 170 ? -10.069 0.159 14.238 1.00 81.00 170 THR A O 1
ATOM 1328 N N . PRO A 1 171 ? -9.957 -1.982 14.248 1.00 84.06 171 PRO A N 1
ATOM 1329 C CA . PRO A 1 171 ? -11.123 -2.242 13.359 1.00 84.06 171 PRO A CA 1
ATOM 1330 C C . PRO A 1 171 ? -11.288 -1.469 12.016 1.00 84.06 171 PRO A C 1
ATOM 1332 O O . PRO A 1 171 ? -10.966 -0.295 11.853 1.00 84.06 171 PRO A O 1
ATOM 1335 N N . ILE A 1 172 ? -11.874 -2.106 10.997 1.00 86.00 172 ILE A N 1
ATOM 1336 C CA . ILE A 1 172 ? -12.098 -1.431 9.697 1.00 86.00 172 ILE A CA 1
ATOM 1337 C C . ILE A 1 172 ? -13.084 -0.252 9.792 1.00 86.00 172 ILE A C 1
ATOM 1339 O O . ILE A 1 172 ? -12.884 0.760 9.124 1.00 86.00 172 ILE A O 1
ATOM 1343 N N . ALA A 1 173 ? -14.096 -0.342 10.663 1.00 85.31 173 ALA A N 1
ATOM 1344 C CA . ALA A 1 173 ? -15.121 0.693 10.827 1.00 85.31 173 ALA A CA 1
ATOM 1345 C C . ALA A 1 173 ? -14.612 1.969 11.516 1.00 85.31 173 ALA A C 1
ATOM 1347 O O . ALA A 1 173 ? -15.227 3.021 11.374 1.00 85.31 173 ALA A O 1
ATOM 1348 N N . ALA A 1 174 ? -13.481 1.904 12.228 1.00 85.62 174 ALA A N 1
ATOM 1349 C CA . ALA A 1 174 ? -12.891 3.070 12.889 1.00 85.62 174 ALA A CA 1
ATOM 1350 C C . ALA A 1 174 ? -11.839 3.793 12.024 1.00 85.62 174 ALA A C 1
ATOM 1352 O O . ALA A 1 174 ? -11.226 4.767 12.467 1.00 85.62 174 ALA A O 1
ATOM 1353 N N . ILE A 1 175 ? -11.611 3.346 10.783 1.00 89.12 175 ILE A N 1
ATOM 1354 C CA . ILE A 1 175 ? -10.776 4.079 9.827 1.00 89.12 175 ILE A CA 1
ATOM 1355 C C . ILE A 1 175 ? -11.627 5.188 9.201 1.00 89.12 175 ILE A C 1
ATOM 1357 O O . ILE A 1 175 ? -12.419 4.950 8.295 1.00 89.12 175 ILE A O 1
ATOM 1361 N N . THR A 1 176 ? -11.459 6.413 9.690 1.00 89.31 176 THR A N 1
ATOM 1362 C CA . THR A 1 176 ? -12.227 7.591 9.264 1.00 89.31 176 THR A CA 1
ATOM 1363 C C . THR A 1 176 ? -11.449 8.463 8.277 1.00 89.31 176 THR A C 1
ATOM 1365 O O . THR A 1 176 ? -10.218 8.418 8.230 1.00 89.31 176 THR A O 1
ATOM 1368 N N . ALA A 1 177 ? -12.151 9.301 7.506 1.00 89.62 177 ALA A N 1
ATOM 1369 C CA . ALA A 1 177 ? -11.516 10.225 6.561 1.00 89.62 177 ALA A CA 1
ATOM 1370 C C . ALA A 1 177 ? -10.462 11.150 7.219 1.00 89.62 177 ALA A C 1
ATOM 1372 O O . ALA A 1 177 ? -9.361 11.233 6.675 1.00 89.62 177 ALA A O 1
ATOM 1373 N N . PRO A 1 178 ? -10.703 11.762 8.403 1.00 88.19 178 PRO A N 1
ATOM 1374 C CA . PRO A 1 178 ? -9.686 12.573 9.081 1.00 88.19 178 PRO A CA 1
ATOM 1375 C C . PRO A 1 178 ? -8.423 11.785 9.438 1.00 88.19 178 PRO A C 1
ATOM 1377 O O . PRO A 1 178 ? -7.311 12.260 9.234 1.00 88.19 178 PRO A O 1
ATOM 1380 N N . ARG A 1 179 ? -8.567 10.538 9.902 1.00 91.25 179 ARG A N 1
ATOM 1381 C CA . ARG A 1 179 ? -7.415 9.686 10.219 1.00 91.25 179 ARG A CA 1
ATOM 1382 C C . ARG A 1 179 ? -6.593 9.357 8.969 1.00 91.25 179 ARG A C 1
ATOM 1384 O O . ARG A 1 179 ? -5.365 9.313 9.027 1.00 91.25 179 ARG A O 1
ATOM 1391 N N . VAL A 1 180 ? -7.262 9.122 7.841 1.00 93.69 180 VAL A N 1
ATOM 1392 C CA . VAL A 1 180 ? -6.596 8.906 6.549 1.00 93.69 180 VAL A CA 1
ATOM 1393 C C . VAL A 1 180 ? -5.892 10.176 6.065 1.00 93.69 180 VAL A C 1
ATOM 1395 O O . VAL A 1 180 ? -4.796 10.077 5.517 1.00 93.69 180 VAL A O 1
ATOM 1398 N N . GLN A 1 181 ? -6.470 11.353 6.311 1.00 91.88 181 GLN A N 1
ATOM 1399 C CA . GLN A 1 181 ? -5.851 12.634 5.972 1.00 91.88 181 GLN A CA 1
ATOM 1400 C C . GLN A 1 181 ? -4.541 12.853 6.744 1.00 91.88 181 GLN A C 1
ATOM 1402 O O . GLN A 1 181 ? -3.532 13.184 6.130 1.00 91.88 181 GLN A O 1
ATOM 1407 N N . VAL A 1 182 ? -4.512 12.550 8.047 1.00 90.88 182 VAL A N 1
ATOM 1408 C CA . VAL A 1 182 ? -3.281 12.622 8.860 1.00 90.88 182 VAL A CA 1
ATOM 1409 C C . VAL A 1 182 ? -2.188 11.695 8.314 1.00 90.88 182 VAL A C 1
ATOM 1411 O O . VAL A 1 182 ? -1.028 12.091 8.204 1.00 90.88 182 VAL A O 1
ATOM 1414 N N . LEU A 1 183 ? -2.545 10.463 7.922 1.00 92.31 183 LEU A N 1
ATOM 1415 C CA . LEU A 1 183 ? -1.597 9.561 7.257 1.00 92.31 183 LEU A CA 1
ATOM 1416 C C . LEU A 1 183 ? -1.055 10.188 5.970 1.00 92.31 183 LEU A C 1
ATOM 1418 O O . LEU A 1 183 ? 0.151 10.156 5.733 1.00 92.31 183 LEU A O 1
ATOM 1422 N N . TYR A 1 184 ? -1.945 10.721 5.136 1.00 94.06 184 TYR A N 1
ATOM 1423 C CA . TYR A 1 184 ? -1.583 11.296 3.850 1.00 94.06 184 TYR A CA 1
ATOM 1424 C C . TYR A 1 184 ? -0.589 12.452 4.009 1.00 94.06 184 TYR A C 1
ATOM 1426 O O . TYR A 1 184 ? 0.476 12.410 3.395 1.00 94.06 184 TYR A O 1
ATOM 1434 N N . GLU A 1 185 ? -0.886 13.410 4.887 1.00 91.06 185 GLU A N 1
ATOM 1435 C CA . GLU A 1 185 ? -0.027 14.567 5.164 1.00 91.06 185 GLU A CA 1
ATOM 1436 C C . GLU A 1 185 ? 1.344 14.138 5.697 1.00 91.06 185 GLU A C 1
ATOM 1438 O O . GLU A 1 185 ? 2.365 14.565 5.166 1.00 91.06 185 GLU A O 1
ATOM 1443 N N . SER A 1 186 ? 1.394 13.186 6.638 1.00 91.06 186 SER A N 1
ATOM 1444 C CA . SER A 1 186 ? 2.669 12.696 7.193 1.00 91.06 186 SER A CA 1
ATOM 1445 C C . SER A 1 186 ? 3.615 12.054 6.164 1.00 91.06 186 SER A C 1
ATOM 1447 O O . SER A 1 186 ? 4.826 11.981 6.381 1.00 91.06 186 SER A O 1
ATOM 1449 N N . LEU A 1 187 ? 3.073 11.550 5.051 1.00 91.31 187 LEU A N 1
ATOM 1450 C CA . LEU A 1 187 ? 3.839 10.880 3.998 1.00 91.31 187 LEU A CA 1
ATOM 1451 C C . LEU A 1 187 ? 4.150 11.788 2.813 1.00 91.31 187 LEU A C 1
ATOM 1453 O O . LEU A 1 187 ? 5.118 11.521 2.089 1.00 91.31 187 LEU A O 1
ATOM 1457 N N . TYR A 1 188 ? 3.315 12.800 2.582 1.00 89.69 188 TYR A N 1
ATOM 1458 C CA . TYR A 1 188 ? 3.338 13.582 1.357 1.00 89.69 188 TYR A CA 1
ATOM 1459 C C . TYR A 1 188 ? 4.637 14.369 1.207 1.00 89.69 188 TYR A C 1
ATOM 1461 O O . TYR A 1 188 ? 5.272 14.264 0.162 1.00 89.69 188 TYR A O 1
ATOM 1469 N N . ASP A 1 189 ? 5.099 15.043 2.260 1.00 84.56 189 ASP A N 1
ATOM 1470 C CA . ASP A 1 189 ? 6.300 15.892 2.192 1.00 84.56 189 ASP A CA 1
ATOM 1471 C C . ASP A 1 189 ? 7.573 15.108 1.862 1.00 84.56 189 ASP A C 1
ATOM 1473 O O . ASP A 1 189 ? 8.489 15.618 1.221 1.00 84.56 189 ASP A O 1
ATOM 1477 N N . ARG A 1 190 ? 7.619 13.832 2.260 1.00 86.94 190 ARG A N 1
ATOM 1478 C CA . ARG A 1 190 ? 8.760 12.949 1.992 1.00 86.94 190 ARG A CA 1
ATOM 1479 C C . ARG A 1 190 ? 8.634 12.255 0.645 1.00 86.94 190 ARG A C 1
ATOM 1481 O O . ARG A 1 190 ? 9.601 12.146 -0.101 1.00 86.94 190 ARG A O 1
ATOM 1488 N N . THR A 1 191 ? 7.453 11.707 0.358 1.00 89.38 191 THR A N 1
ATOM 1489 C CA . THR A 1 191 ? 7.238 10.820 -0.792 1.00 89.38 191 THR A CA 1
ATOM 1490 C C . THR A 1 191 ? 5.846 11.013 -1.413 1.00 89.38 191 THR A C 1
ATOM 1492 O O . THR A 1 191 ? 4.987 10.135 -1.276 1.00 89.38 191 THR A O 1
ATOM 1495 N N . PRO A 1 192 ? 5.610 12.107 -2.168 1.00 90.75 192 PRO A N 1
ATOM 1496 C CA . PRO A 1 192 ? 4.288 12.443 -2.712 1.00 90.75 192 PRO A CA 1
ATOM 1497 C C . PRO A 1 192 ? 3.652 11.304 -3.521 1.00 90.75 192 PRO A C 1
ATOM 1499 O O . PRO A 1 192 ? 2.515 10.892 -3.284 1.00 90.75 192 PRO A O 1
ATOM 1502 N N . GLY A 1 193 ? 4.432 10.704 -4.429 1.00 90.88 193 GLY A N 1
ATOM 1503 C CA . GLY A 1 193 ? 3.954 9.615 -5.282 1.00 90.88 193 GLY A CA 1
ATOM 1504 C C . GLY A 1 193 ? 3.574 8.359 -4.497 1.00 90.88 193 GLY A C 1
ATOM 1505 O O . GLY A 1 193 ? 2.578 7.706 -4.813 1.00 90.88 193 GLY A O 1
ATOM 1506 N N . ARG A 1 194 ? 4.326 8.037 -3.437 1.00 92.06 194 ARG A N 1
ATOM 1507 C CA . ARG A 1 194 ? 4.020 6.902 -2.560 1.00 92.06 194 ARG A CA 1
ATOM 1508 C C . ARG A 1 194 ? 2.781 7.181 -1.715 1.00 92.06 194 ARG A C 1
ATOM 1510 O O . ARG A 1 194 ? 1.945 6.288 -1.600 1.00 92.06 194 ARG A O 1
ATOM 1517 N N . ALA A 1 195 ? 2.649 8.391 -1.167 1.00 94.06 195 ALA A N 1
ATOM 1518 C CA . ALA A 1 195 ? 1.474 8.810 -0.406 1.00 94.06 195 ALA A CA 1
ATOM 1519 C C . ALA A 1 195 ? 0.204 8.647 -1.255 1.00 94.06 195 ALA A C 1
ATOM 1521 O O . ALA A 1 195 ? -0.708 7.912 -0.878 1.00 94.06 195 ALA A O 1
ATOM 1522 N N . ASN A 1 196 ? 0.208 9.203 -2.468 1.00 95.56 196 ASN A N 1
ATOM 1523 C CA . ASN A 1 196 ? -0.891 9.080 -3.425 1.00 95.56 196 ASN A CA 1
ATOM 1524 C C . ASN A 1 196 ? -1.262 7.619 -3.723 1.00 95.56 196 ASN A C 1
ATOM 1526 O O . ASN A 1 196 ? -2.442 7.248 -3.716 1.00 95.56 196 ASN A O 1
ATOM 1530 N N . HIS A 1 197 ? -0.264 6.762 -3.949 1.00 94.88 197 HIS A N 1
ATOM 1531 C CA . HIS A 1 197 ? -0.505 5.352 -4.250 1.00 94.88 197 HIS A CA 1
ATOM 1532 C C . HIS A 1 197 ? -1.046 4.585 -3.032 1.00 94.88 197 HIS A C 1
ATOM 1534 O O . HIS A 1 197 ? -1.961 3.773 -3.174 1.00 94.88 197 HIS A O 1
ATOM 1540 N N . LEU A 1 198 ? -0.547 4.875 -1.828 1.00 96.19 198 LEU A N 1
ATOM 1541 C CA . LEU A 1 198 ? -1.013 4.254 -0.590 1.00 96.19 198 LEU A CA 1
ATOM 1542 C C . LEU A 1 198 ? -2.482 4.596 -0.303 1.00 96.19 198 LEU A C 1
ATOM 1544 O O . LEU A 1 198 ? -3.276 3.696 -0.029 1.00 96.19 198 LEU A O 1
ATOM 1548 N N . ILE A 1 199 ? -2.868 5.870 -0.432 1.00 96.75 199 ILE A N 1
ATOM 1549 C CA . ILE A 1 199 ? -4.260 6.300 -0.232 1.00 96.75 199 ILE A CA 1
ATOM 1550 C C . ILE A 1 199 ? -5.176 5.721 -1.314 1.00 96.75 199 ILE A C 1
ATOM 1552 O O . ILE A 1 199 ? -6.285 5.272 -1.021 1.00 96.75 199 ILE A O 1
ATOM 1556 N N . THR A 1 200 ? -4.701 5.639 -2.559 1.00 96.62 200 THR A N 1
ATOM 1557 C CA . THR A 1 200 ? -5.440 4.981 -3.647 1.00 96.62 200 THR A CA 1
ATOM 1558 C C . THR A 1 200 ? -5.658 3.490 -3.368 1.00 96.62 200 THR A C 1
ATOM 1560 O O . THR A 1 200 ? -6.743 2.960 -3.631 1.00 96.62 200 THR A O 1
ATOM 1563 N N . MET A 1 201 ? -4.659 2.812 -2.795 1.00 96.50 201 MET A N 1
ATOM 1564 C CA . MET A 1 201 ? -4.782 1.417 -2.375 1.00 96.50 201 MET A CA 1
ATOM 1565 C C . MET A 1 201 ? -5.807 1.266 -1.253 1.00 96.50 201 MET A C 1
ATOM 1567 O O . MET A 1 201 ? -6.707 0.433 -1.351 1.00 96.50 201 MET A O 1
ATOM 1571 N N . LEU A 1 202 ? -5.734 2.123 -0.230 1.00 96.38 202 LEU A N 1
ATOM 1572 C CA . LEU A 1 202 ? -6.688 2.119 0.876 1.00 96.38 202 LEU A CA 1
ATOM 1573 C C . LEU A 1 202 ? -8.120 2.339 0.380 1.00 96.38 202 LEU A C 1
ATOM 1575 O O . LEU A 1 202 ? -9.014 1.580 0.745 1.00 96.38 202 LEU A O 1
ATOM 1579 N N . ARG A 1 203 ? -8.333 3.300 -0.527 1.00 97.25 203 ARG A N 1
ATOM 1580 C CA . ARG A 1 203 ? -9.630 3.519 -1.184 1.00 97.25 203 ARG A CA 1
ATOM 1581 C C . ARG A 1 203 ? -10.151 2.258 -1.864 1.00 97.25 203 ARG A C 1
ATOM 1583 O O . ARG A 1 203 ? -11.345 1.979 -1.772 1.00 97.25 203 ARG A O 1
ATOM 1590 N N . THR A 1 204 ? -9.279 1.513 -2.539 1.00 96.06 204 THR A N 1
ATOM 1591 C CA . THR A 1 204 ? -9.642 0.287 -3.266 1.00 96.06 204 THR A CA 1
ATOM 1592 C C . THR A 1 204 ? -10.073 -0.823 -2.306 1.00 96.06 204 THR A C 1
ATOM 1594 O O . THR A 1 204 ? -11.117 -1.444 -2.516 1.00 96.06 204 THR A O 1
ATOM 1597 N N . VAL A 1 205 ? -9.326 -1.027 -1.216 1.00 95.25 205 VAL A N 1
ATOM 1598 C CA . VAL A 1 205 ? -9.659 -2.010 -0.170 1.00 95.25 205 VAL A CA 1
ATOM 1599 C C . VAL A 1 205 ? -10.951 -1.628 0.558 1.00 95.25 205 VAL A C 1
ATOM 1601 O O . VAL A 1 205 ? -11.817 -2.475 0.757 1.00 95.25 205 VAL A O 1
ATOM 1604 N N . MET A 1 206 ? -11.148 -0.348 0.879 1.00 94.94 206 MET A N 1
ATOM 1605 C CA . M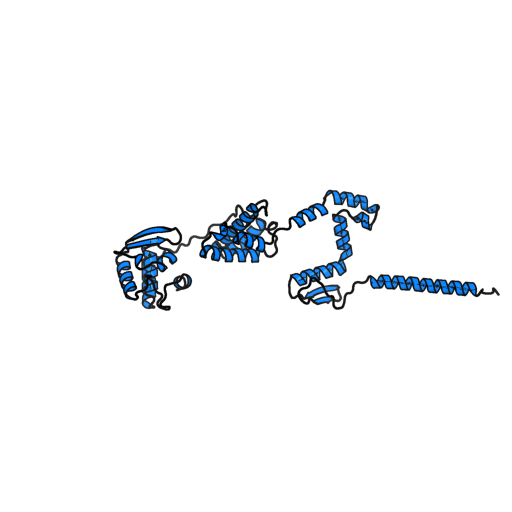ET A 1 206 ? -12.392 0.122 1.500 1.00 94.94 206 MET A CA 1
ATOM 1606 C C . MET A 1 206 ? -13.597 -0.006 0.566 1.00 94.94 206 MET A C 1
ATOM 1608 O O . MET A 1 206 ? -14.678 -0.394 0.998 1.00 94.94 206 MET A O 1
ATOM 1612 N N . ALA A 1 207 ? -13.422 0.244 -0.734 1.00 96.12 207 ALA A N 1
ATOM 1613 C CA . ALA A 1 207 ? -14.471 -0.002 -1.721 1.00 96.12 207 ALA A CA 1
ATOM 1614 C C . ALA A 1 207 ? -14.816 -1.498 -1.835 1.00 96.12 207 ALA A C 1
ATOM 1616 O O . ALA A 1 207 ? -15.967 -1.847 -2.088 1.00 96.12 207 ALA A O 1
ATOM 1617 N N . TYR A 1 208 ? -13.836 -2.390 -1.655 1.00 95.19 208 TYR A N 1
ATOM 1618 C CA . TYR A 1 208 ? -14.093 -3.824 -1.537 1.00 95.19 208 TYR A CA 1
ATOM 1619 C C . TYR A 1 208 ? -14.896 -4.152 -0.272 1.00 95.19 208 TYR A C 1
ATOM 1621 O O . TYR A 1 208 ? -15.899 -4.849 -0.377 1.00 95.19 208 TYR A O 1
ATOM 1629 N N . ALA A 1 209 ? -14.534 -3.590 0.886 1.00 92.94 209 ALA A N 1
ATOM 1630 C CA . ALA A 1 209 ? -15.276 -3.785 2.134 1.00 92.94 209 ALA A CA 1
ATOM 1631 C C . ALA A 1 209 ? -16.754 -3.378 2.012 1.00 92.94 209 ALA A C 1
ATOM 1633 O O . ALA A 1 209 ? -17.628 -4.125 2.446 1.00 92.94 209 ALA A O 1
ATOM 1634 N N . VAL A 1 210 ? -17.034 -2.241 1.365 1.00 94.25 210 VAL A N 1
ATOM 1635 C CA . VAL A 1 210 ? -18.410 -1.788 1.096 1.00 94.25 210 VAL A CA 1
ATOM 1636 C C . VAL A 1 210 ? -19.162 -2.777 0.206 1.00 94.25 210 VAL A C 1
ATOM 1638 O O . VAL A 1 210 ? -20.268 -3.183 0.546 1.00 94.25 210 VAL A O 1
ATOM 1641 N N . ARG A 1 211 ? -18.556 -3.238 -0.898 1.00 94.81 211 ARG A N 1
ATOM 1642 C CA . ARG A 1 211 ? -19.180 -4.241 -1.787 1.00 94.81 211 ARG A CA 1
ATOM 1643 C C . ARG A 1 211 ? -19.468 -5.572 -1.095 1.00 94.81 211 ARG A C 1
ATOM 1645 O O . ARG A 1 211 ? -20.389 -6.266 -1.499 1.00 94.81 211 ARG A O 1
ATOM 1652 N N . MET A 1 212 ? -18.690 -5.916 -0.072 1.00 92.00 212 MET A N 1
ATOM 1653 C CA . MET A 1 212 ? -18.892 -7.115 0.742 1.00 92.00 212 MET A CA 1
ATOM 1654 C C . MET A 1 212 ? -19.852 -6.899 1.925 1.00 92.00 212 MET A C 1
ATOM 1656 O O . MET A 1 212 ? -19.962 -7.784 2.768 1.00 92.00 212 MET A O 1
ATOM 1660 N N . GLY A 1 213 ? -20.502 -5.734 2.037 1.00 88.38 213 GLY A N 1
ATOM 1661 C CA . GLY A 1 213 ? -21.427 -5.420 3.133 1.00 88.38 213 GLY A CA 1
ATOM 1662 C C . GLY A 1 213 ? -20.756 -5.196 4.494 1.00 88.38 213 GLY A C 1
ATOM 1663 O O . GLY A 1 213 ? -21.435 -5.158 5.513 1.00 88.38 213 GLY A O 1
ATOM 1664 N N . LYS A 1 214 ? -19.426 -5.044 4.536 1.00 87.06 214 LYS A N 1
ATOM 1665 C CA . LYS A 1 214 ? -18.649 -4.887 5.781 1.00 87.06 214 LYS A CA 1
ATOM 1666 C C . LYS A 1 214 ? -18.563 -3.438 6.261 1.00 87.06 214 LYS A C 1
ATOM 1668 O O . LYS A 1 214 ? -18.217 -3.191 7.412 1.00 87.06 214 LYS A O 1
ATOM 1673 N N . LEU A 1 215 ? -18.835 -2.483 5.373 1.00 87.56 215 LEU A N 1
ATOM 1674 C CA . LEU A 1 215 ? -18.934 -1.057 5.675 1.00 87.56 215 LEU A CA 1
ATOM 1675 C C . LEU A 1 215 ? -20.132 -0.462 4.928 1.00 87.56 215 LEU A C 1
ATOM 1677 O O . LEU A 1 215 ? -20.343 -0.818 3.769 1.00 87.56 215 LEU A O 1
ATOM 1681 N N . PRO A 1 216 ? -20.872 0.482 5.532 1.00 87.31 216 PRO A N 1
ATOM 1682 C CA . PRO A 1 216 ? -21.982 1.145 4.854 1.00 87.31 216 PRO A CA 1
ATOM 1683 C C . PRO A 1 216 ? -21.500 2.097 3.749 1.00 87.31 216 PRO A C 1
ATOM 1685 O O . PRO A 1 216 ? -22.133 2.218 2.705 1.00 87.31 216 PRO A O 1
ATOM 1688 N N . THR A 1 217 ? -20.368 2.778 3.955 1.00 91.19 217 THR A N 1
ATOM 1689 C CA . THR A 1 217 ? -19.800 3.747 3.007 1.00 91.19 217 THR A CA 1
ATOM 1690 C C . THR A 1 217 ? -18.274 3.691 3.008 1.00 91.19 217 THR A C 1
ATOM 1692 O O . THR A 1 217 ? -17.651 3.195 3.947 1.00 91.19 217 THR A O 1
ATOM 1695 N N . ASN A 1 218 ? -17.652 4.186 1.931 1.00 94.31 218 ASN A N 1
ATOM 1696 C CA . ASN A 1 218 ? -16.195 4.250 1.823 1.00 94.31 218 ASN A CA 1
ATOM 1697 C C . ASN A 1 218 ? -15.679 5.599 2.371 1.00 94.31 218 ASN A C 1
ATOM 1699 O O . ASN A 1 218 ? -15.876 6.625 1.704 1.00 94.31 218 ASN A O 1
ATOM 1703 N N . PRO A 1 219 ? -14.956 5.611 3.510 1.00 92.06 219 PRO A N 1
ATOM 1704 C CA . PRO A 1 219 ? -14.420 6.834 4.115 1.00 92.06 219 PRO A CA 1
ATOM 1705 C C . PRO A 1 219 ? -13.327 7.502 3.265 1.00 92.06 219 PRO A C 1
ATOM 1707 O O . PRO A 1 219 ? -12.972 8.649 3.506 1.00 92.06 219 PRO A O 1
ATOM 1710 N N . VAL A 1 220 ? -12.803 6.808 2.251 1.00 95.06 220 VAL A N 1
ATOM 1711 C CA . VAL A 1 220 ? -11.739 7.275 1.346 1.00 95.06 220 VAL A CA 1
ATOM 1712 C C . VAL A 1 220 ? -12.248 7.360 -0.096 1.00 95.06 220 VAL A C 1
ATOM 1714 O O . VAL A 1 220 ? -11.487 7.215 -1.046 1.00 95.06 220 VAL A O 1
ATOM 1717 N N . SER A 1 221 ? -13.554 7.551 -0.300 1.00 94.19 221 SER A N 1
ATOM 1718 C CA . SER A 1 221 ? -14.157 7.596 -1.642 1.00 94.19 221 SER A CA 1
ATOM 1719 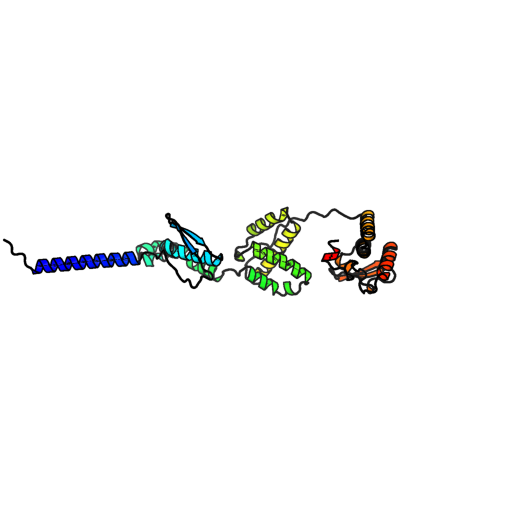C C . SER A 1 221 ? -13.603 8.731 -2.515 1.00 94.19 221 SER A C 1
ATOM 1721 O O . SER A 1 221 ? -13.305 8.514 -3.692 1.00 94.19 221 SER A O 1
ATOM 1723 N N . LYS A 1 222 ? -13.407 9.919 -1.930 1.00 91.62 222 LYS A N 1
ATOM 1724 C CA . LYS A 1 222 ? -12.917 11.133 -2.605 1.00 91.62 222 LYS A CA 1
ATOM 1725 C C . LYS A 1 222 ? -11.672 11.692 -1.901 1.00 91.62 222 LYS A C 1
ATOM 1727 O O . LYS A 1 222 ? -11.756 12.736 -1.255 1.00 91.62 222 LYS A O 1
ATOM 1732 N N . PRO A 1 223 ? -10.521 11.002 -1.981 1.00 83.75 223 PRO A N 1
ATOM 1733 C CA . PRO A 1 223 ? -9.300 11.505 -1.375 1.00 83.75 223 PRO A CA 1
ATOM 1734 C C . PRO A 1 223 ? -8.840 12.725 -2.182 1.00 83.75 223 PRO A C 1
ATOM 1736 O O . PRO A 1 223 ? -8.684 12.637 -3.400 1.00 83.75 223 PRO A O 1
ATOM 1739 N N . ARG A 1 224 ? -8.668 13.874 -1.524 1.00 88.94 224 ARG A N 1
ATOM 1740 C CA . ARG A 1 224 ? -8.182 15.119 -2.144 1.00 88.94 224 ARG A CA 1
ATOM 1741 C C . ARG A 1 224 ? -6.669 15.031 -2.378 1.00 88.94 224 ARG A C 1
ATOM 1743 O O . ARG A 1 224 ? -5.888 15.710 -1.723 1.00 88.94 224 ARG A O 1
ATOM 1750 N N . LEU A 1 225 ? -6.265 14.118 -3.260 1.00 91.38 225 LEU A N 1
ATOM 1751 C CA . LEU A 1 225 ? -4.863 13.857 -3.574 1.00 91.38 225 LEU A CA 1
ATOM 1752 C C . LEU A 1 225 ? -4.256 15.044 -4.323 1.00 91.38 225 LEU A C 1
ATOM 1754 O O . LEU A 1 225 ? -4.859 15.579 -5.252 1.00 91.38 225 LEU A O 1
ATOM 1758 N N . MET A 1 226 ? -3.050 15.427 -3.925 1.00 89.94 226 MET A N 1
ATOM 1759 C CA . MET A 1 226 ? -2.274 16.496 -4.544 1.00 89.94 226 MET A CA 1
ATOM 1760 C C . MET A 1 226 ? -1.411 15.918 -5.672 1.00 89.94 226 MET A C 1
ATOM 1762 O O . MET A 1 226 ? -0.954 14.774 -5.603 1.00 89.94 226 MET A O 1
ATOM 1766 N N . GLY A 1 227 ? -1.203 16.698 -6.734 1.00 85.19 227 GLY A N 1
ATOM 1767 C CA . GLY A 1 227 ? -0.408 16.280 -7.889 1.00 85.19 227 GLY A CA 1
ATOM 1768 C C . GLY A 1 227 ? 1.073 16.099 -7.550 1.00 85.19 227 GLY A C 1
ATOM 1769 O O . GLY A 1 227 ? 1.637 16.831 -6.743 1.00 85.19 227 GLY A O 1
ATOM 1770 N N . ASN A 1 228 ? 1.728 15.138 -8.201 1.00 82.06 228 ASN A N 1
ATOM 1771 C CA . ASN A 1 228 ? 3.178 14.991 -8.084 1.00 82.06 228 ASN A CA 1
ATOM 1772 C C . ASN A 1 228 ? 3.883 16.110 -8.867 1.00 82.06 228 ASN A C 1
ATOM 1774 O O . ASN A 1 228 ? 3.423 16.488 -9.945 1.00 82.06 228 ASN A O 1
ATOM 1778 N N . ARG A 1 229 ? 5.032 16.588 -8.370 1.00 78.25 229 ARG A N 1
ATOM 1779 C CA . ARG A 1 229 ? 5.874 17.530 -9.122 1.00 78.25 229 ARG A CA 1
ATOM 1780 C C . ARG A 1 229 ? 6.321 16.894 -10.452 1.00 78.25 229 ARG A C 1
ATOM 1782 O O . ARG A 1 229 ? 6.713 15.720 -10.438 1.00 78.25 229 ARG A O 1
ATOM 1789 N N . PRO A 1 230 ? 6.274 17.624 -11.581 1.00 74.69 230 PRO A N 1
ATOM 1790 C CA . PRO A 1 230 ? 6.775 17.113 -12.849 1.00 74.69 230 PRO A CA 1
ATOM 1791 C C . PRO A 1 230 ? 8.274 16.818 -12.748 1.00 74.69 230 PRO A C 1
ATOM 1793 O O . PRO A 1 230 ? 9.020 17.529 -12.076 1.00 74.69 230 PRO A O 1
ATOM 1796 N N . ARG A 1 231 ? 8.733 15.766 -13.430 1.00 73.50 231 ARG A N 1
ATOM 1797 C CA . ARG A 1 231 ? 10.168 15.570 -13.660 1.00 73.50 231 ARG A CA 1
ATOM 1798 C C . ARG A 1 231 ? 10.542 16.407 -14.880 1.00 73.50 231 ARG A C 1
ATOM 1800 O O . ARG A 1 231 ? 9.990 16.174 -15.948 1.00 73.50 231 ARG A O 1
ATOM 1807 N N . HIS A 1 232 ? 11.440 17.373 -14.711 1.00 69.06 232 HIS A N 1
ATOM 1808 C CA . HIS A 1 232 ? 11.811 18.322 -15.771 1.00 69.06 232 HIS A CA 1
ATOM 1809 C C . HIS A 1 232 ? 13.046 17.910 -16.580 1.00 69.06 232 HIS A C 1
ATOM 1811 O O . HIS A 1 232 ? 13.396 18.585 -17.541 1.00 69.06 232 HIS A O 1
ATOM 1817 N N . GLN A 1 233 ? 13.720 16.820 -16.213 1.00 75.25 233 GLN A N 1
ATOM 1818 C CA . GLN A 1 233 ? 14.958 16.433 -16.878 1.00 75.25 233 GLN A CA 1
ATOM 1819 C C . GLN A 1 233 ? 14.664 15.583 -18.118 1.00 75.25 233 GLN A C 1
ATOM 1821 O O . GLN A 1 233 ? 14.395 14.387 -18.016 1.00 75.25 233 GLN A O 1
ATOM 1826 N N . VAL A 1 234 ? 14.714 16.225 -19.283 1.00 81.75 234 VAL A N 1
ATOM 1827 C CA . VAL A 1 234 ? 14.761 15.568 -20.594 1.00 81.75 234 VAL A CA 1
ATOM 1828 C C . VAL A 1 234 ? 16.225 15.480 -21.011 1.00 81.75 234 VAL A C 1
ATOM 1830 O O . VAL A 1 234 ? 16.965 16.451 -20.859 1.00 81.75 234 VAL A O 1
ATOM 1833 N N . TRP A 1 235 ? 16.661 14.317 -21.490 1.00 86.19 235 TRP A N 1
ATOM 1834 C CA . TRP A 1 235 ? 18.033 14.142 -21.959 1.00 86.19 235 TRP A CA 1
ATOM 1835 C C . TRP A 1 235 ? 18.185 14.725 -23.369 1.00 86.19 235 TRP A C 1
ATOM 1837 O O . TRP A 1 235 ? 17.433 14.315 -24.255 1.00 86.19 235 TRP A O 1
ATOM 1847 N N . PRO A 1 236 ? 19.130 15.655 -23.602 1.00 91.50 236 PRO A N 1
ATOM 1848 C CA . PRO A 1 236 ? 19.517 16.019 -24.958 1.00 91.50 236 PRO A CA 1
ATOM 1849 C C . PRO A 1 236 ? 20.290 14.866 -25.612 1.00 91.50 236 PRO A C 1
ATOM 1851 O O . PRO A 1 236 ? 20.815 13.987 -24.923 1.00 91.50 236 PRO A O 1
ATOM 1854 N N . GLU A 1 237 ? 20.413 14.906 -26.937 1.00 92.88 237 GLU A N 1
ATOM 1855 C CA . GLU A 1 237 ? 21.207 13.937 -27.706 1.00 92.88 237 GLU A CA 1
ATOM 1856 C C . GLU A 1 237 ? 22.653 13.858 -27.196 1.00 92.88 237 GLU A C 1
ATOM 1858 O O . GLU A 1 237 ? 23.153 12.772 -26.920 1.00 92.88 237 GLU A O 1
ATOM 1863 N N . SER A 1 238 ? 23.267 15.003 -26.885 1.00 94.62 238 SER A N 1
ATOM 1864 C CA . SER A 1 238 ? 24.605 15.063 -26.284 1.00 94.62 238 SER A CA 1
ATOM 1865 C C . SER A 1 238 ? 24.723 14.316 -24.948 1.00 94.62 238 SER A C 1
ATOM 1867 O O . SER A 1 238 ? 25.782 13.772 -24.633 1.00 94.62 238 SER A O 1
ATOM 1869 N N . GLY A 1 239 ? 23.644 14.261 -24.159 1.00 94.00 239 GLY A N 1
ATOM 1870 C CA . GLY A 1 239 ? 23.589 13.497 -22.913 1.00 94.00 239 GLY A CA 1
ATOM 1871 C C . GLY A 1 239 ? 23.522 11.992 -23.164 1.00 94.00 239 GLY A C 1
ATOM 1872 O O . GLY A 1 239 ? 24.229 11.227 -22.508 1.00 94.00 239 GLY A O 1
ATOM 1873 N N . MET A 1 240 ? 22.724 11.574 -24.151 1.00 94.50 240 MET A N 1
ATOM 1874 C CA . MET A 1 240 ? 22.667 10.184 -24.612 1.00 94.50 240 MET A CA 1
ATOM 1875 C C . MET A 1 240 ? 24.035 9.718 -25.113 1.00 94.50 240 MET A C 1
ATOM 1877 O O . MET A 1 240 ? 24.538 8.697 -24.643 1.00 94.50 240 MET A O 1
ATOM 1881 N N . GLU A 1 241 ? 24.678 10.500 -25.978 1.00 95.50 241 GLU A N 1
ATOM 1882 C CA . GLU A 1 241 ? 26.001 10.172 -26.501 1.00 95.50 241 GLU A CA 1
ATOM 1883 C C . GLU A 1 241 ? 27.061 10.095 -25.395 1.00 95.50 241 GLU A C 1
ATOM 1885 O O . GLU A 1 241 ? 27.921 9.216 -25.414 1.00 95.50 241 GLU A O 1
ATOM 1890 N N . ALA A 1 242 ? 27.022 11.011 -24.421 1.00 95.81 242 ALA A N 1
ATOM 1891 C CA . ALA A 1 242 ? 27.958 11.001 -23.302 1.00 95.81 242 ALA A CA 1
ATOM 1892 C C . ALA A 1 242 ? 27.811 9.732 -22.451 1.00 95.81 242 ALA A C 1
ATOM 1894 O O . ALA A 1 242 ? 28.820 9.119 -22.103 1.00 95.81 242 ALA A O 1
ATOM 1895 N N . ALA A 1 243 ? 26.578 9.307 -22.165 1.00 94.44 243 ALA A N 1
ATOM 1896 C CA . ALA A 1 243 ? 26.323 8.068 -21.435 1.00 94.44 243 ALA A CA 1
ATOM 1897 C C . ALA A 1 243 ? 26.753 6.832 -22.231 1.00 94.44 243 ALA A C 1
ATOM 1899 O O . ALA A 1 243 ? 27.375 5.930 -21.677 1.00 94.44 243 ALA A O 1
ATOM 1900 N N . VAL A 1 244 ? 26.481 6.820 -23.536 1.00 96.19 244 VAL A N 1
ATOM 1901 C CA . VAL A 1 244 ? 26.951 5.789 -24.464 1.00 96.19 244 VAL A CA 1
ATOM 1902 C C . VAL A 1 244 ? 28.479 5.674 -24.434 1.00 96.19 244 VAL A C 1
ATOM 1904 O O . VAL A 1 244 ? 29.001 4.583 -24.213 1.00 96.19 244 VAL A O 1
ATOM 1907 N N . ARG A 1 245 ? 29.198 6.794 -24.587 1.00 97.06 245 ARG A N 1
ATOM 1908 C CA . ARG A 1 245 ? 30.668 6.820 -24.553 1.00 97.06 245 ARG A CA 1
ATOM 1909 C C . ARG A 1 245 ? 31.219 6.343 -23.213 1.00 97.06 245 ARG A C 1
ATOM 1911 O O . ARG A 1 245 ? 32.196 5.602 -23.196 1.00 97.06 245 ARG A O 1
ATOM 1918 N N . ALA A 1 246 ? 30.604 6.753 -22.104 1.00 96.94 246 ALA A N 1
ATOM 1919 C CA . ALA A 1 246 ? 31.009 6.316 -20.772 1.00 96.94 246 ALA A CA 1
ATOM 1920 C C . ALA A 1 246 ? 30.802 4.805 -20.584 1.00 96.94 246 ALA A C 1
ATOM 1922 O O . ALA A 1 246 ? 31.717 4.118 -20.137 1.00 96.94 246 ALA A O 1
ATOM 1923 N N . ALA A 1 247 ? 29.642 4.279 -20.989 1.00 95.38 247 ALA A N 1
ATOM 1924 C CA . ALA A 1 247 ? 29.353 2.850 -20.935 1.00 95.38 247 ALA A CA 1
ATOM 1925 C C . ALA A 1 247 ? 30.359 2.048 -21.774 1.00 95.38 247 ALA A C 1
ATOM 1927 O O . ALA A 1 247 ? 30.926 1.073 -21.286 1.00 95.38 247 ALA A O 1
ATOM 1928 N N . ASP A 1 248 ? 30.656 2.507 -22.993 1.00 95.56 248 ASP A N 1
ATOM 1929 C CA . ASP A 1 248 ? 31.644 1.879 -23.874 1.00 95.56 248 ASP A CA 1
ATOM 1930 C C . ASP A 1 248 ? 33.058 1.897 -23.278 1.00 95.56 248 ASP A C 1
ATOM 1932 O O . ASP A 1 248 ? 33.744 0.877 -23.304 1.00 95.56 248 ASP A O 1
ATOM 1936 N N . ALA A 1 249 ? 33.484 3.020 -22.693 1.00 96.56 249 ALA A N 1
ATOM 1937 C CA . ALA A 1 249 ? 34.789 3.137 -22.038 1.00 96.56 249 ALA A CA 1
ATOM 1938 C C . ALA A 1 249 ? 34.928 2.211 -20.816 1.00 96.56 249 ALA A C 1
ATOM 1940 O O . ALA A 1 249 ? 36.032 1.789 -20.478 1.00 96.56 249 ALA A O 1
ATOM 1941 N N . MET A 1 250 ? 33.810 1.879 -20.169 1.00 94.69 250 MET A N 1
ATOM 1942 C CA . MET A 1 250 ? 33.744 0.950 -19.040 1.00 94.69 250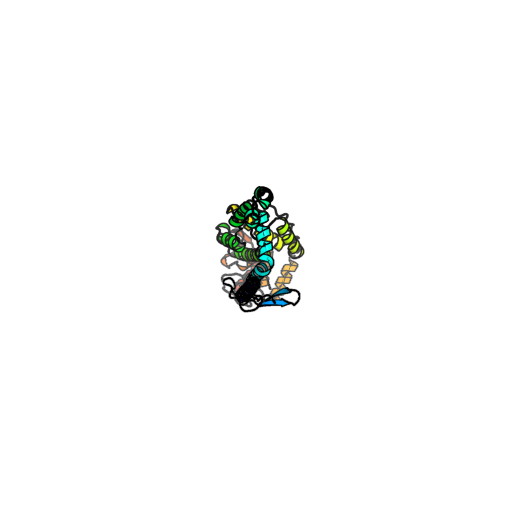 MET A CA 1
ATOM 1943 C C . MET A 1 250 ? 33.539 -0.514 -19.470 1.00 94.69 250 MET A C 1
ATOM 1945 O O . MET A 1 250 ? 33.453 -1.387 -18.609 1.00 94.69 250 MET A O 1
ATOM 1949 N N . GLY A 1 251 ? 33.455 -0.797 -20.775 1.00 93.69 251 GLY A N 1
ATOM 1950 C CA . GLY A 1 251 ? 33.221 -2.141 -21.315 1.00 93.69 251 GLY A CA 1
ATOM 1951 C C . GLY A 1 251 ? 31.760 -2.609 -21.276 1.00 93.69 251 GLY A C 1
ATOM 1952 O O . GLY A 1 251 ? 31.492 -3.773 -21.560 1.00 93.69 251 GLY A O 1
ATOM 1953 N N . TYR A 1 252 ? 30.812 -1.725 -20.956 1.00 94.31 252 TYR A N 1
ATOM 1954 C CA . TYR A 1 252 ? 29.368 -1.990 -20.938 1.00 94.31 252 TYR A CA 1
ATOM 1955 C C . TYR A 1 252 ? 28.710 -1.586 -22.268 1.00 94.31 252 TYR A C 1
ATOM 1957 O O . TYR A 1 252 ? 27.817 -0.733 -22.328 1.00 94.31 252 TYR A O 1
ATOM 1965 N N . HIS A 1 253 ? 29.166 -2.178 -23.368 1.00 94.38 253 HIS A N 1
ATOM 1966 C CA . HIS A 1 253 ? 28.698 -1.857 -24.718 1.00 94.38 253 HIS A CA 1
ATOM 1967 C C . HIS A 1 253 ? 27.188 -2.071 -24.914 1.00 94.38 253 HIS A C 1
ATOM 1969 O O . HIS A 1 253 ? 26.517 -1.247 -25.548 1.00 94.38 253 HIS A O 1
ATOM 1975 N N . SER A 1 254 ? 26.646 -3.134 -24.326 1.00 95.06 254 SER A N 1
ATOM 1976 C CA . SER A 1 254 ? 25.237 -3.509 -24.291 1.00 95.06 254 SER A CA 1
ATOM 1977 C C . SER A 1 254 ? 24.402 -2.480 -23.540 1.00 95.06 254 SER A C 1
ATOM 1979 O O . SER A 1 254 ? 23.319 -2.115 -23.997 1.00 95.06 254 SER A O 1
ATOM 1981 N N . LEU A 1 255 ? 24.923 -1.918 -22.443 1.00 94.69 255 LEU A N 1
ATOM 1982 C CA . LEU A 1 255 ? 24.261 -0.820 -21.734 1.00 94.69 255 LEU A CA 1
ATOM 1983 C C . LEU A 1 255 ? 24.174 0.430 -22.611 1.00 94.69 255 LEU A C 1
ATOM 1985 O O . LEU A 1 255 ? 23.100 1.015 -22.738 1.00 94.69 255 LEU A O 1
ATOM 1989 N N . GLY A 1 256 ? 25.272 0.818 -23.266 1.00 95.31 256 GLY A N 1
ATOM 1990 C CA . GLY A 1 256 ? 25.243 1.940 -24.206 1.00 95.31 256 GLY A CA 1
ATOM 1991 C C . GLY A 1 256 ? 24.261 1.689 -25.361 1.00 95.31 256 GLY A C 1
ATOM 1992 O O . GLY A 1 256 ? 23.505 2.578 -25.751 1.00 95.31 256 GLY A O 1
ATOM 1993 N N . THR A 1 257 ? 24.173 0.449 -25.853 1.00 96.62 257 THR A N 1
ATOM 1994 C CA . THR A 1 257 ? 23.176 0.055 -26.862 1.00 96.62 257 THR A CA 1
ATOM 1995 C C . THR A 1 257 ? 21.752 0.182 -26.320 1.00 96.62 257 THR A C 1
ATOM 1997 O O . THR A 1 257 ? 20.892 0.730 -27.006 1.00 96.62 257 THR A O 1
ATOM 2000 N N . ALA A 1 258 ? 21.501 -0.224 -25.073 1.00 95.75 258 ALA A N 1
ATOM 2001 C CA . ALA A 1 258 ? 20.207 -0.072 -24.413 1.00 95.75 258 ALA A CA 1
ATOM 2002 C C . ALA A 1 258 ? 19.792 1.403 -24.273 1.00 95.75 258 ALA A C 1
ATOM 2004 O O . ALA A 1 258 ? 18.639 1.745 -24.543 1.00 95.75 258 ALA A O 1
ATOM 2005 N N . VAL A 1 259 ? 20.726 2.285 -23.899 1.00 94.69 259 VAL A N 1
ATOM 2006 C CA . VAL A 1 259 ? 20.500 3.739 -23.808 1.00 94.69 259 VAL A CA 1
ATOM 2007 C C . VAL A 1 259 ? 20.128 4.312 -25.177 1.00 94.69 259 VAL A C 1
ATOM 2009 O O . VAL A 1 259 ? 19.133 5.028 -25.297 1.00 94.69 259 VAL A O 1
ATOM 2012 N N . MET A 1 260 ? 20.870 3.943 -26.223 1.00 95.75 260 MET A N 1
ATOM 2013 C CA . MET A 1 260 ? 20.616 4.393 -27.592 1.00 95.75 260 MET A CA 1
ATOM 2014 C C . MET A 1 260 ? 19.265 3.886 -28.126 1.00 95.75 260 MET A C 1
ATOM 2016 O O . MET A 1 260 ? 18.500 4.650 -28.716 1.00 95.75 260 MET A O 1
ATOM 2020 N N . MET A 1 261 ? 18.922 2.620 -27.863 1.00 96.00 261 MET A N 1
ATOM 2021 C CA . MET A 1 261 ? 17.606 2.055 -28.177 1.00 96.00 261 MET A CA 1
ATOM 2022 C C . MET A 1 261 ? 16.486 2.804 -27.450 1.00 96.00 261 MET A C 1
ATOM 2024 O O . MET A 1 261 ? 15.482 3.154 -28.066 1.00 96.00 261 MET A O 1
ATOM 2028 N N . ALA A 1 262 ? 16.642 3.076 -26.151 1.00 93.56 262 ALA A N 1
ATOM 2029 C CA . ALA A 1 262 ? 15.644 3.804 -25.372 1.00 93.56 262 ALA A CA 1
ATOM 2030 C C . ALA A 1 262 ? 15.430 5.230 -25.905 1.00 93.56 262 ALA A C 1
ATOM 2032 O O . ALA A 1 262 ? 14.285 5.676 -25.991 1.00 93.56 262 ALA A O 1
ATOM 2033 N N . PHE A 1 263 ? 16.511 5.911 -26.300 1.00 93.75 263 PHE A N 1
ATOM 2034 C CA . PHE A 1 263 ? 16.472 7.266 -26.845 1.00 93.75 263 PHE A CA 1
ATOM 2035 C C . PHE A 1 263 ? 15.779 7.323 -28.213 1.00 93.75 263 PHE A C 1
ATOM 2037 O O . PHE A 1 263 ? 14.780 8.023 -28.359 1.00 93.75 263 PHE A O 1
ATOM 2044 N N . PHE A 1 264 ? 16.246 6.548 -29.198 1.00 94.94 264 PHE A N 1
ATOM 2045 C CA . PHE A 1 264 ? 15.718 6.630 -30.566 1.00 94.94 264 PHE A CA 1
ATOM 2046 C C . PHE A 1 264 ? 14.361 5.952 -30.746 1.00 94.94 264 PHE A C 1
ATOM 2048 O O . PHE A 1 264 ? 13.541 6.421 -31.531 1.00 94.94 264 PHE A O 1
ATOM 2055 N N . LEU A 1 265 ? 14.099 4.851 -30.036 1.00 94.56 265 LEU A N 1
ATOM 2056 C CA . LEU A 1 265 ? 12.831 4.129 -30.173 1.00 94.56 265 LEU A CA 1
ATOM 2057 C C . LEU A 1 265 ? 11.745 4.684 -29.244 1.00 94.56 265 LEU A C 1
ATOM 2059 O O . LEU A 1 265 ? 10.585 4.284 -29.365 1.00 94.56 265 LEU A O 1
ATOM 2063 N N . ALA A 1 266 ? 12.104 5.560 -28.298 1.00 91.62 266 ALA A N 1
ATOM 2064 C CA . ALA A 1 266 ? 11.218 6.088 -27.259 1.00 91.62 266 ALA A CA 1
ATOM 2065 C C . ALA A 1 266 ? 10.475 4.981 -26.477 1.00 91.62 266 ALA A C 1
ATOM 2067 O O . ALA A 1 266 ? 9.294 5.104 -26.136 1.00 91.62 266 ALA A O 1
ATOM 2068 N N . GLN A 1 267 ? 11.159 3.863 -26.212 1.00 93.19 267 GLN A N 1
ATOM 2069 C CA . GLN A 1 267 ? 10.588 2.702 -25.524 1.00 93.19 267 GLN A CA 1
ATOM 2070 C C . GLN A 1 267 ? 10.990 2.642 -24.051 1.00 93.19 267 GLN A C 1
ATOM 2072 O O . GLN A 1 267 ? 12.014 3.174 -23.629 1.00 93.19 267 GLN A O 1
ATOM 2077 N N . ARG A 1 268 ? 10.164 1.967 -23.242 1.00 90.31 268 ARG A N 1
ATOM 2078 C CA . ARG A 1 268 ? 10.448 1.766 -21.814 1.00 90.31 268 ARG A CA 1
ATOM 2079 C C . ARG A 1 268 ? 11.660 0.843 -21.658 1.00 90.31 268 ARG A C 1
ATOM 2081 O O . ARG A 1 268 ? 11.767 -0.100 -22.439 1.00 90.31 268 ARG A O 1
ATOM 2088 N N . PRO A 1 269 ? 12.480 0.991 -20.603 1.00 90.75 269 PRO A N 1
ATOM 2089 C CA . PRO A 1 269 ? 13.609 0.089 -20.354 1.00 90.75 269 PRO A CA 1
ATOM 2090 C C . PRO A 1 269 ? 13.220 -1.398 -20.335 1.00 90.75 269 PRO A C 1
ATOM 2092 O O . PRO A 1 269 ? 13.940 -2.235 -20.869 1.00 90.75 269 PRO A O 1
ATOM 2095 N N . THR A 1 270 ? 12.041 -1.730 -19.791 1.00 90.25 270 THR A N 1
ATOM 2096 C CA . THR A 1 270 ? 11.485 -3.094 -19.836 1.00 90.25 270 THR A CA 1
ATOM 2097 C C . THR A 1 270 ? 11.263 -3.588 -21.264 1.00 90.25 270 THR A C 1
ATOM 2099 O O . THR A 1 270 ? 11.607 -4.722 -21.566 1.00 90.25 270 THR A O 1
ATOM 2102 N N . ASP A 1 271 ? 10.707 -2.743 -22.135 1.00 93.62 271 ASP A N 1
ATOM 2103 C CA . ASP A 1 271 ? 10.446 -3.103 -23.529 1.00 93.62 271 ASP A CA 1
ATOM 2104 C C . ASP A 1 271 ? 11.774 -3.251 -24.295 1.00 93.62 271 ASP A C 1
ATOM 2106 O O . ASP A 1 271 ? 11.932 -4.202 -25.049 1.00 93.62 271 ASP A O 1
ATOM 2110 N N . VAL A 1 272 ? 12.754 -2.372 -24.039 1.00 94.75 272 VAL A N 1
ATOM 2111 C CA . VAL A 1 272 ? 14.101 -2.410 -24.641 1.00 94.75 272 VAL A CA 1
ATOM 2112 C C . VAL A 1 272 ? 14.855 -3.694 -24.282 1.00 94.75 272 VAL A C 1
ATOM 2114 O O . VAL A 1 272 ? 15.353 -4.375 -25.175 1.00 94.75 272 VAL A O 1
ATOM 2117 N N . ARG A 1 273 ? 14.910 -4.070 -22.995 1.00 93.81 273 ARG A N 1
ATOM 2118 C CA . ARG A 1 273 ? 15.666 -5.258 -22.549 1.00 93.81 273 ARG A CA 1
ATOM 2119 C C . ARG A 1 273 ? 15.069 -6.585 -23.023 1.00 93.81 273 ARG A C 1
ATOM 2121 O O . ARG A 1 273 ? 15.774 -7.586 -23.080 1.00 93.81 273 ARG A O 1
ATOM 2128 N N . GLU A 1 274 ? 13.769 -6.604 -23.315 1.00 92.88 274 GLU A N 1
ATOM 2129 C CA . GLU A 1 274 ? 13.046 -7.795 -23.775 1.00 92.88 274 GLU A CA 1
ATOM 2130 C C . GLU A 1 274 ? 13.070 -7.944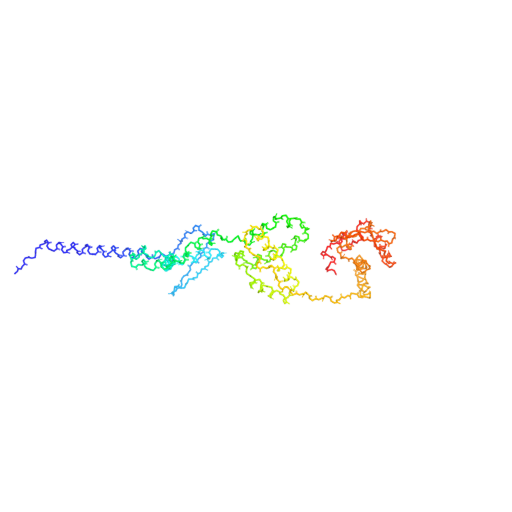 -25.306 1.00 92.88 274 GLU A C 1
ATOM 2132 O O . GLU A 1 274 ? 12.622 -8.970 -25.820 1.00 92.88 274 GLU A O 1
ATOM 2137 N N . MET A 1 275 ? 13.610 -6.963 -26.046 1.00 95.50 275 MET A N 1
ATOM 2138 C CA . MET A 1 275 ? 13.721 -7.065 -27.501 1.00 95.50 275 MET A CA 1
ATOM 2139 C C . MET A 1 275 ? 14.630 -8.225 -27.905 1.00 95.50 275 MET A C 1
ATOM 2141 O O . MET A 1 275 ? 15.736 -8.421 -27.390 1.00 95.50 275 MET A O 1
ATOM 2145 N N . THR A 1 276 ? 14.148 -8.992 -28.875 1.00 95.94 276 THR A N 1
ATOM 2146 C CA . THR A 1 276 ? 14.839 -10.166 -29.410 1.00 95.94 276 THR A CA 1
ATOM 2147 C C . THR A 1 276 ? 15.369 -9.885 -30.804 1.00 95.94 276 THR A C 1
ATOM 2149 O O . THR A 1 276 ? 14.933 -8.940 -31.459 1.00 95.94 276 THR A O 1
ATOM 2152 N N . ARG A 1 277 ? 16.248 -10.750 -31.311 1.00 95.25 277 ARG A N 1
ATOM 2153 C CA . ARG A 1 277 ? 16.672 -10.727 -32.720 1.00 95.25 277 ARG A CA 1
ATOM 2154 C C . ARG A 1 277 ? 15.484 -10.716 -33.679 1.00 95.25 277 ARG A C 1
ATOM 2156 O O . ARG A 1 277 ? 15.486 -9.981 -34.653 1.00 95.25 277 ARG A O 1
ATOM 2163 N N . ALA A 1 278 ? 14.424 -11.464 -33.368 1.00 94.69 278 ALA A N 1
ATOM 2164 C CA . ALA A 1 278 ? 13.218 -11.511 -34.194 1.00 94.69 278 ALA A CA 1
ATOM 2165 C C . ALA A 1 278 ? 12.456 -10.176 -34.242 1.00 94.69 278 ALA A C 1
ATOM 2167 O O . ALA A 1 278 ? 11.681 -9.964 -35.181 1.00 94.69 278 ALA A O 1
ATOM 2168 N N . SER A 1 279 ? 12.672 -9.314 -33.241 1.00 95.50 279 SER A N 1
ATOM 2169 C CA . SER A 1 279 ? 12.110 -7.968 -33.148 1.00 95.50 279 SER A CA 1
ATOM 2170 C C . SER A 1 279 ? 12.813 -6.967 -34.064 1.00 95.50 279 SER A C 1
ATOM 2172 O O . SER A 1 279 ? 12.274 -5.882 -34.241 1.00 95.50 279 SER A O 1
ATOM 2174 N N . TYR A 1 280 ? 13.977 -7.297 -34.637 1.00 96.50 280 TYR A N 1
ATOM 2175 C CA . TYR A 1 280 ? 14.746 -6.411 -35.512 1.00 96.50 280 TYR A CA 1
ATOM 2176 C C . TYR A 1 280 ? 15.022 -7.069 -36.868 1.00 96.50 280 TYR A C 1
ATOM 2178 O O . TYR A 1 280 ? 15.720 -8.079 -36.939 1.00 96.50 280 TYR A O 1
ATOM 2186 N N . ARG A 1 281 ? 14.470 -6.512 -37.951 1.00 93.62 281 ARG A N 1
ATOM 2187 C CA . ARG A 1 281 ? 14.663 -7.011 -39.326 1.00 93.62 281 ARG A CA 1
ATOM 2188 C C . ARG A 1 281 ? 14.678 -5.852 -40.307 1.00 93.62 281 ARG A C 1
ATOM 2190 O O . ARG A 1 281 ? 13.918 -4.904 -40.135 1.00 93.62 281 ARG A O 1
ATOM 2197 N N . ASP A 1 282 ? 15.549 -5.928 -41.308 1.00 91.75 282 ASP A N 1
ATOM 2198 C CA . ASP A 1 282 ? 15.634 -4.958 -42.409 1.00 91.75 282 ASP A CA 1
ATOM 2199 C C . ASP A 1 282 ? 15.704 -3.492 -41.937 1.00 91.75 282 ASP A C 1
ATOM 2201 O O . ASP A 1 282 ? 15.043 -2.602 -42.470 1.00 91.75 282 ASP A O 1
ATOM 2205 N N . GLY A 1 283 ? 16.479 -3.240 -40.873 1.00 93.62 283 GLY A N 1
ATOM 2206 C CA . GLY A 1 283 ? 16.646 -1.901 -40.299 1.00 93.62 283 GLY A CA 1
ATOM 2207 C C . GLY A 1 283 ? 15.446 -1.389 -39.494 1.00 93.62 283 GLY A C 1
ATOM 2208 O O . GLY A 1 283 ? 15.416 -0.210 -39.147 1.00 93.62 283 GLY A O 1
ATOM 2209 N N . LYS A 1 284 ? 14.458 -2.236 -39.178 1.00 95.81 284 LYS A N 1
ATOM 2210 C CA . LYS A 1 284 ? 13.244 -1.868 -38.435 1.00 95.81 284 LYS A CA 1
ATOM 2211 C C . LYS A 1 284 ? 13.057 -2.691 -37.172 1.00 95.81 284 LYS A C 1
ATOM 2213 O O . LYS A 1 284 ? 13.375 -3.878 -37.136 1.00 95.81 284 LYS A O 1
ATOM 2218 N N . PHE A 1 285 ? 12.466 -2.062 -36.160 1.00 97.00 285 PHE A N 1
ATOM 2219 C CA . PHE A 1 285 ? 11.984 -2.719 -34.954 1.00 97.00 285 PHE A CA 1
ATOM 2220 C C . PHE A 1 285 ? 10.482 -2.974 -35.042 1.00 97.00 285 PHE A C 1
ATOM 2222 O O . PHE A 1 285 ? 9.698 -2.031 -35.123 1.00 97.00 285 PHE A O 1
ATOM 2229 N N . ILE A 1 286 ? 10.091 -4.248 -34.970 1.00 96.44 286 ILE A N 1
ATOM 2230 C CA . ILE A 1 286 ? 8.699 -4.704 -35.006 1.00 96.44 286 ILE A CA 1
ATOM 2231 C C . ILE A 1 286 ? 8.420 -5.543 -33.757 1.00 96.44 286 ILE A C 1
ATOM 2233 O O . ILE A 1 286 ? 8.963 -6.636 -33.584 1.00 96.44 286 ILE A O 1
ATOM 2237 N N . PHE A 1 287 ? 7.576 -5.037 -32.856 1.00 95.19 287 PHE A N 1
ATOM 2238 C CA . PHE A 1 287 ? 7.273 -5.697 -31.580 1.00 95.19 287 PHE A CA 1
ATOM 2239 C C . PHE A 1 287 ? 5.937 -5.223 -30.987 1.00 95.19 287 PHE A C 1
ATOM 2241 O O . PHE A 1 287 ? 5.254 -4.351 -31.524 1.00 95.19 287 PHE A O 1
ATOM 2248 N N . ARG A 1 288 ? 5.540 -5.815 -29.856 1.00 95.62 288 ARG A N 1
ATOM 2249 C CA . ARG A 1 288 ? 4.391 -5.366 -29.058 1.00 95.62 288 ARG A CA 1
ATOM 2250 C C . ARG A 1 288 ? 4.862 -4.887 -27.693 1.00 95.62 288 ARG A C 1
ATOM 2252 O O . ARG A 1 288 ? 5.584 -5.605 -27.012 1.00 95.62 288 ARG A O 1
ATOM 2259 N N . GLN A 1 289 ? 4.418 -3.704 -27.275 1.00 93.94 289 GLN A N 1
ATOM 2260 C CA . GLN A 1 289 ? 4.756 -3.152 -25.961 1.00 93.94 289 GLN A CA 1
ATOM 2261 C C . GLN A 1 289 ? 4.199 -4.026 -24.831 1.00 93.94 289 GLN A C 1
ATOM 2263 O O . GLN A 1 289 ? 3.002 -4.317 -24.793 1.00 93.94 289 GLN A O 1
ATOM 2268 N N . SER A 1 290 ? 5.029 -4.354 -23.844 1.00 90.19 290 SER A N 1
ATOM 2269 C CA . SER A 1 290 ? 4.673 -5.210 -22.707 1.00 90.19 290 SER A CA 1
ATOM 2270 C C . SER A 1 290 ? 3.511 -4.638 -21.884 1.00 90.19 290 SER A C 1
ATOM 2272 O O . SER A 1 290 ? 2.566 -5.349 -21.521 1.00 90.19 290 SER A O 1
ATOM 2274 N N . LYS A 1 291 ? 3.535 -3.332 -21.583 1.00 86.19 291 LYS A N 1
ATOM 2275 C CA . LYS A 1 291 ? 2.553 -2.681 -20.696 1.00 86.19 291 LYS A CA 1
ATOM 2276 C C . LYS A 1 291 ? 1.183 -2.491 -21.349 1.00 86.19 291 LYS A C 1
ATOM 2278 O O . LYS A 1 291 ? 0.172 -2.739 -20.697 1.00 86.19 291 LYS A O 1
ATOM 2283 N N . THR A 1 292 ? 1.152 -2.023 -22.593 1.00 89.94 292 THR A N 1
ATOM 2284 C CA . THR A 1 292 ? -0.069 -1.582 -23.296 1.00 89.94 292 THR A CA 1
ATOM 2285 C C . THR A 1 292 ? -0.555 -2.580 -24.345 1.00 89.94 292 THR A C 1
ATOM 22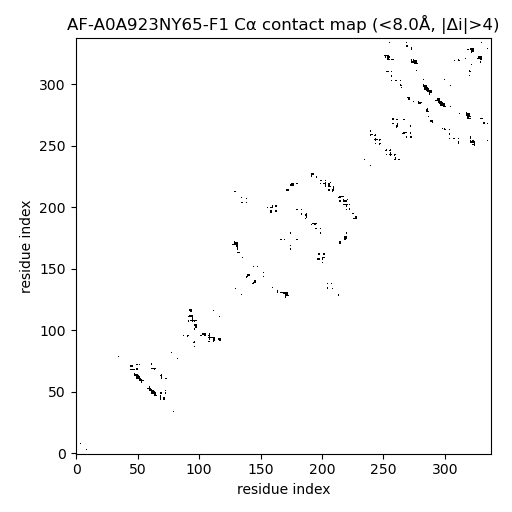87 O O . THR A 1 292 ? -1.724 -2.537 -24.705 1.00 89.94 292 THR A O 1
ATOM 2290 N N . GLY A 1 293 ? 0.308 -3.475 -24.836 1.00 91.38 293 GLY A N 1
ATOM 2291 C CA . GLY A 1 293 ? 0.009 -4.391 -25.941 1.00 91.38 293 GLY A CA 1
ATOM 2292 C C . GLY A 1 293 ? 0.023 -3.740 -27.331 1.00 91.38 293 GLY A C 1
ATOM 2293 O O . GLY A 1 293 ? -0.276 -4.422 -28.316 1.00 91.38 293 GLY A O 1
ATOM 2294 N N . ALA A 1 294 ? 0.363 -2.448 -27.417 1.00 93.81 294 ALA A N 1
ATOM 2295 C CA . ALA A 1 294 ? 0.418 -1.698 -28.668 1.00 93.81 294 ALA A CA 1
ATOM 2296 C C . ALA A 1 294 ? 1.453 -2.311 -29.621 1.00 93.81 294 ALA A C 1
ATOM 2298 O O . ALA A 1 294 ? 2.578 -2.590 -29.203 1.00 93.81 294 ALA A O 1
ATOM 2299 N N . ALA A 1 295 ? 1.059 -2.530 -30.877 1.00 95.38 295 ALA A N 1
ATOM 2300 C CA . ALA A 1 295 ? 1.977 -2.938 -31.934 1.00 95.38 295 ALA A CA 1
ATOM 2301 C C . ALA A 1 295 ? 2.802 -1.726 -32.381 1.00 95.38 295 ALA A C 1
ATOM 2303 O O . ALA A 1 295 ? 2.250 -0.645 -32.580 1.00 95.38 295 ALA A O 1
ATOM 2304 N N . VAL A 1 296 ? 4.111 -1.916 -32.497 1.00 95.38 296 VAL A N 1
ATOM 2305 C CA . VAL A 1 296 ? 5.079 -0.884 -32.861 1.00 95.38 296 VAL A CA 1
ATOM 2306 C C . VAL A 1 296 ? 5.868 -1.382 -34.066 1.00 95.38 296 VAL A C 1
ATOM 2308 O O . VAL A 1 296 ? 6.357 -2.510 -34.047 1.00 95.38 296 VAL A O 1
ATOM 2311 N N . ASP A 1 297 ? 5.972 -0.530 -35.082 1.00 96.12 297 ASP A N 1
ATOM 2312 C CA . ASP A 1 297 ? 6.827 -0.679 -36.262 1.00 96.12 297 ASP A CA 1
ATOM 2313 C C . ASP A 1 297 ? 7.575 0.648 -36.431 1.00 96.12 297 ASP A C 1
ATOM 2315 O O . ASP A 1 297 ? 6.954 1.682 -36.691 1.00 96.12 297 ASP A O 1
ATOM 2319 N N . VAL A 1 298 ? 8.880 0.646 -36.152 1.00 95.38 298 VAL A N 1
ATOM 2320 C CA . VAL A 1 298 ? 9.709 1.859 -36.135 1.00 95.38 298 VAL A CA 1
ATOM 2321 C C . VAL A 1 298 ? 11.038 1.594 -36.846 1.00 95.38 298 VAL A C 1
ATOM 2323 O O . VAL A 1 298 ? 11.756 0.665 -36.462 1.00 95.38 298 VAL A O 1
ATOM 2326 N N . PRO A 1 299 ? 11.414 2.402 -37.854 1.00 96.00 299 PRO A N 1
ATOM 2327 C CA . PRO A 1 299 ? 12.728 2.305 -38.474 1.00 96.00 299 PRO A CA 1
ATOM 2328 C C . PRO A 1 299 ? 13.828 2.752 -37.505 1.00 96.00 299 PRO A C 1
ATOM 2330 O O . PRO A 1 299 ? 13.706 3.771 -36.827 1.00 96.00 299 PRO A O 1
ATOM 2333 N N . ALA A 1 300 ? 14.924 1.999 -37.458 1.00 95.75 300 ALA A N 1
ATOM 2334 C CA . ALA A 1 300 ? 16.117 2.377 -36.719 1.00 95.75 300 ALA A CA 1
ATOM 2335 C C . ALA A 1 300 ? 16.939 3.384 -37.530 1.00 95.75 300 ALA A C 1
ATOM 2337 O O . ALA A 1 300 ? 17.148 3.205 -38.731 1.00 95.75 300 ALA A O 1
ATOM 2338 N N . VAL A 1 301 ? 17.455 4.421 -36.873 1.00 95.69 301 VAL A N 1
ATOM 2339 C CA . VAL A 1 301 ? 18.408 5.354 -37.490 1.00 95.69 301 VAL A CA 1
ATOM 2340 C C . VAL A 1 301 ? 19.731 4.651 -37.809 1.00 95.69 301 VAL A C 1
ATOM 2342 O O . VAL A 1 301 ? 20.095 3.678 -37.148 1.00 95.69 301 VAL A O 1
ATOM 2345 N N . ALA A 1 302 ? 20.475 5.147 -38.801 1.00 96.38 302 ALA A N 1
ATOM 2346 C CA . ALA A 1 302 ? 21.686 4.489 -39.304 1.00 96.38 302 ALA A CA 1
ATOM 2347 C C . ALA A 1 302 ? 22.736 4.204 -38.213 1.00 96.38 302 ALA A C 1
ATOM 2349 O O . ALA A 1 302 ? 23.407 3.175 -38.246 1.00 96.38 302 ALA A O 1
ATOM 2350 N N . GLU A 1 303 ? 22.870 5.094 -37.229 1.00 95.19 303 GLU A N 1
ATOM 2351 C CA . GLU A 1 303 ? 23.762 4.884 -36.087 1.00 95.19 303 GLU A CA 1
ATOM 2352 C C . GLU A 1 303 ? 23.330 3.702 -35.215 1.00 95.19 303 GLU A C 1
ATOM 2354 O O . GLU A 1 303 ? 24.138 2.815 -34.934 1.00 95.19 303 GLU A O 1
ATOM 2359 N N . LEU A 1 304 ? 22.042 3.636 -34.869 1.00 96.12 304 LEU A N 1
ATOM 2360 C CA . LEU A 1 304 ? 21.484 2.525 -34.109 1.00 96.12 304 LEU A CA 1
ATOM 2361 C C . LEU A 1 304 ? 21.610 1.208 -34.886 1.00 96.12 304 LEU A C 1
ATOM 2363 O O . LEU A 1 304 ? 21.966 0.195 -34.295 1.00 96.12 304 LEU A O 1
ATOM 2367 N N . GLN A 1 305 ? 21.401 1.213 -36.206 1.00 96.81 305 GLN A N 1
ATOM 2368 C CA . GLN A 1 305 ? 21.590 0.016 -37.036 1.00 96.81 305 GLN A CA 1
ATOM 2369 C C . GLN A 1 305 ? 23.025 -0.524 -36.949 1.00 96.81 305 GLN A C 1
ATOM 2371 O O . GLN A 1 305 ? 23.214 -1.723 -36.735 1.00 96.81 305 GLN A O 1
ATOM 2376 N N . ARG A 1 306 ? 24.040 0.351 -37.056 1.00 96.12 306 ARG A N 1
ATOM 2377 C CA . ARG A 1 306 ? 25.456 -0.039 -36.907 1.00 96.12 306 ARG A CA 1
ATOM 2378 C C . ARG A 1 306 ? 25.734 -0.616 -35.525 1.00 96.12 306 ARG A C 1
ATOM 2380 O O . ARG A 1 306 ? 26.407 -1.639 -35.409 1.00 96.12 306 ARG A O 1
ATOM 2387 N N . ARG A 1 307 ? 25.199 0.021 -34.481 1.00 95.69 307 ARG A N 1
ATOM 2388 C CA . ARG A 1 307 ? 25.411 -0.415 -33.100 1.00 95.69 307 ARG A CA 1
ATOM 2389 C C . ARG A 1 307 ? 24.754 -1.765 -32.811 1.00 95.69 307 ARG A C 1
ATOM 2391 O O . ARG A 1 307 ? 25.386 -2.620 -32.202 1.00 95.69 307 ARG A O 1
ATOM 2398 N N . ILE A 1 308 ? 23.539 -1.989 -33.313 1.00 96.31 308 ILE A N 1
ATOM 2399 C CA . ILE A 1 308 ? 22.838 -3.276 -33.208 1.00 96.31 308 ILE A CA 1
ATOM 2400 C C . ILE A 1 308 ? 23.589 -4.371 -33.962 1.00 96.31 308 ILE A C 1
ATOM 2402 O O . ILE A 1 308 ? 23.761 -5.456 -33.421 1.00 96.31 308 ILE A O 1
ATOM 2406 N N . ALA A 1 309 ? 24.085 -4.102 -35.173 1.00 95.62 309 ALA A N 1
ATOM 2407 C CA . ALA A 1 309 ? 24.880 -5.079 -35.915 1.00 95.62 309 ALA A CA 1
ATOM 2408 C C . ALA A 1 309 ? 26.143 -5.497 -35.140 1.00 95.62 309 ALA A C 1
ATOM 2410 O O . ALA A 1 309 ? 26.429 -6.689 -35.034 1.00 95.62 309 ALA A O 1
ATOM 2411 N N . ALA A 1 310 ? 26.854 -4.533 -34.542 1.00 95.38 310 ALA A N 1
ATOM 2412 C CA . ALA A 1 310 ? 28.011 -4.815 -33.696 1.00 95.38 310 ALA A CA 1
ATOM 2413 C C . ALA A 1 310 ? 27.632 -5.621 -32.445 1.00 95.38 310 ALA A C 1
ATOM 2415 O O . ALA A 1 310 ? 28.347 -6.547 -32.080 1.00 95.38 310 ALA A O 1
ATOM 2416 N N . GLU A 1 311 ? 26.504 -5.302 -31.808 1.00 95.44 311 GLU A N 1
ATOM 2417 C CA . GLU A 1 311 ? 26.020 -6.015 -30.623 1.00 95.44 311 GLU A CA 1
ATOM 2418 C C . GLU A 1 311 ? 25.641 -7.466 -30.935 1.00 95.44 311 GLU A C 1
ATOM 2420 O O . GLU A 1 311 ? 26.116 -8.392 -30.281 1.00 95.44 311 GLU A O 1
ATOM 2425 N N . LEU A 1 312 ? 24.871 -7.687 -32.001 1.00 94.88 312 LEU A N 1
ATOM 2426 C CA . LEU A 1 312 ? 24.443 -9.022 -32.415 1.00 94.88 312 LEU A CA 1
ATOM 2427 C C . LEU A 1 312 ? 25.599 -9.913 -32.884 1.00 94.88 312 LEU A C 1
ATOM 2429 O O . LEU A 1 312 ? 25.439 -11.133 -32.882 1.00 94.88 312 LEU A O 1
ATOM 2433 N N . ALA A 1 313 ? 26.737 -9.330 -33.269 1.00 95.69 313 ALA A N 1
ATOM 2434 C CA . ALA A 1 313 ? 27.953 -10.065 -33.608 1.00 95.69 313 ALA A CA 1
ATOM 2435 C C . ALA A 1 313 ? 28.736 -10.552 -32.372 1.00 95.69 313 ALA A C 1
ATOM 2437 O O . ALA A 1 313 ? 29.574 -11.441 -32.502 1.00 95.69 313 ALA A O 1
ATOM 2438 N N . ARG A 1 314 ? 28.480 -10.004 -31.172 1.00 93.50 314 ARG A N 1
ATOM 2439 C CA . ARG A 1 314 ? 29.202 -10.371 -29.934 1.00 93.50 314 ARG A CA 1
ATOM 2440 C C . ARG A 1 314 ? 28.723 -11.676 -29.303 1.00 93.50 314 ARG A C 1
ATOM 2442 O O . ARG A 1 314 ? 29.445 -12.269 -28.508 1.00 93.50 314 ARG A O 1
ATOM 2449 N N . HIS A 1 315 ? 27.504 -12.107 -29.604 1.00 93.94 315 HIS A N 1
ATOM 2450 C CA . HIS A 1 315 ? 26.891 -13.300 -29.021 1.00 93.94 315 HIS A CA 1
ATOM 2451 C C . HIS A 1 315 ? 25.865 -13.905 -29.980 1.00 93.94 315 HIS A C 1
ATOM 2453 O O . HIS A 1 315 ? 25.469 -13.252 -30.935 1.00 93.94 315 HIS A O 1
ATOM 2459 N N . ASP A 1 316 ? 25.365 -15.110 -29.693 1.00 93.00 316 ASP A N 1
ATOM 2460 C CA . ASP A 1 316 ? 24.291 -15.766 -30.470 1.00 93.00 316 ASP A CA 1
ATOM 2461 C C . ASP A 1 316 ? 22.974 -15.920 -29.676 1.00 93.00 316 ASP A C 1
ATOM 2463 O O . ASP A 1 316 ? 22.061 -16.661 -30.021 1.00 93.00 316 ASP A O 1
ATOM 2467 N N . HIS A 1 317 ? 22.852 -15.207 -28.553 1.00 94.88 317 HIS A N 1
ATOM 2468 C CA . HIS A 1 317 ? 21.646 -15.263 -27.725 1.00 94.88 317 HIS A CA 1
ATOM 2469 C C . HIS A 1 317 ? 20.402 -14.653 -28.408 1.00 94.88 317 HIS A C 1
ATOM 2471 O O . HIS A 1 317 ? 20.510 -13.724 -29.210 1.00 94.88 317 HIS A O 1
ATOM 2477 N N . LEU A 1 318 ? 19.209 -15.136 -28.028 1.00 94.69 318 LEU A N 1
ATOM 2478 C CA . LEU A 1 318 ? 17.906 -14.694 -28.550 1.00 94.69 318 LEU A CA 1
ATOM 2479 C C . LEU A 1 318 ? 17.634 -13.194 -28.340 1.00 94.69 318 LEU A C 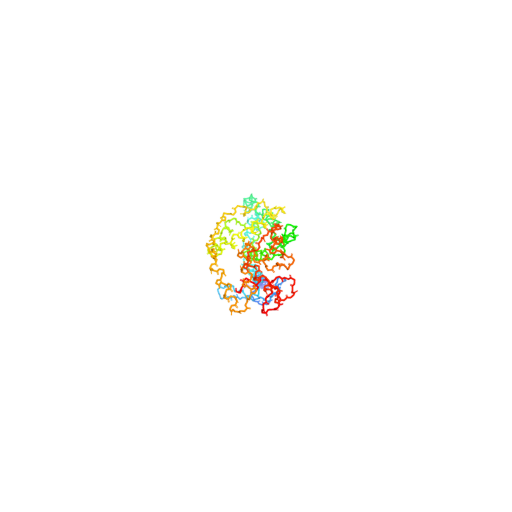1
ATOM 2481 O O . LEU A 1 318 ? 17.086 -12.531 -29.222 1.00 94.69 318 LEU A O 1
ATOM 2485 N N . THR A 1 319 ? 17.951 -12.675 -27.154 1.00 95.31 319 THR A N 1
ATOM 2486 C CA . THR A 1 319 ? 17.811 -11.248 -26.818 1.00 95.31 319 THR A CA 1
ATOM 2487 C C . THR A 1 319 ? 18.887 -10.429 -27.510 1.00 95.31 319 THR A C 1
ATOM 2489 O O . THR A 1 319 ? 19.982 -10.929 -27.739 1.00 95.31 319 THR A O 1
ATOM 2492 N N . ILE A 1 320 ? 18.586 -9.168 -27.816 1.00 95.81 320 ILE A N 1
ATOM 2493 C CA . ILE A 1 320 ? 19.570 -8.252 -28.411 1.00 95.81 320 ILE A CA 1
ATOM 2494 C C . ILE A 1 320 ? 20.647 -7.866 -27.396 1.00 95.81 320 ILE A C 1
ATOM 2496 O O . ILE A 1 320 ? 21.797 -7.711 -27.771 1.00 95.81 320 ILE A O 1
ATOM 2500 N N . LEU A 1 321 ? 20.270 -7.701 -26.127 1.00 95.81 321 LEU A N 1
ATOM 2501 C CA . LEU A 1 321 ? 21.141 -7.153 -25.091 1.00 95.81 321 LEU A CA 1
ATOM 2502 C C . LEU A 1 321 ? 21.548 -8.244 -24.096 1.00 95.81 321 LEU A C 1
ATOM 2504 O O . LEU A 1 321 ? 20.683 -8.938 -23.544 1.00 95.81 321 LEU A O 1
ATOM 2508 N N . ILE A 1 322 ? 22.850 -8.362 -23.840 1.00 95.56 322 ILE A N 1
ATOM 2509 C CA . ILE A 1 322 ? 23.454 -9.292 -22.883 1.00 95.56 322 ILE A CA 1
ATOM 2510 C C . ILE A 1 322 ? 24.349 -8.506 -21.934 1.00 95.56 322 ILE A C 1
ATOM 2512 O O . ILE A 1 322 ? 25.193 -7.729 -22.357 1.00 95.56 322 ILE A O 1
ATOM 2516 N N . CYS A 1 323 ? 24.160 -8.713 -20.634 1.00 93.19 323 CYS A N 1
ATOM 2517 C CA . CYS A 1 323 ? 24.974 -8.078 -19.611 1.00 93.19 323 CYS A CA 1
ATOM 2518 C C . CYS A 1 323 ? 26.370 -8.699 -19.607 1.00 93.19 323 CYS A C 1
ATOM 2520 O O . CYS A 1 323 ? 26.525 -9.893 -19.342 1.00 93.19 323 CYS A O 1
ATOM 2522 N N . GLU A 1 324 ? 27.381 -7.871 -19.837 1.00 92.31 324 GLU A N 1
ATOM 2523 C CA . GLU A 1 324 ? 28.778 -8.275 -19.975 1.00 92.31 324 GLU A CA 1
ATOM 2524 C C . GLU A 1 324 ? 29.310 -8.930 -18.703 1.00 92.31 324 GLU A C 1
ATOM 2526 O O . GLU A 1 324 ? 30.028 -9.922 -18.769 1.00 92.31 324 GLU A O 1
ATOM 2531 N N . THR A 1 325 ? 28.895 -8.441 -17.531 1.00 89.12 325 THR A N 1
ATOM 2532 C CA . THR A 1 325 ? 29.321 -8.993 -16.237 1.00 89.12 325 THR A CA 1
ATOM 2533 C C . THR A 1 325 ? 28.758 -10.387 -15.976 1.00 89.12 325 THR A C 1
ATOM 2535 O O . THR A 1 325 ? 29.390 -11.195 -15.304 1.00 89.12 325 THR A O 1
ATOM 2538 N N . THR A 1 326 ? 27.543 -10.671 -16.452 1.00 90.25 326 THR A N 1
ATOM 2539 C CA . THR A 1 326 ? 26.833 -11.915 -16.100 1.00 90.25 326 THR A CA 1
ATOM 2540 C C . THR A 1 326 ? 26.784 -12.932 -17.234 1.00 90.25 326 THR A C 1
ATOM 2542 O O . THR A 1 326 ? 26.436 -14.087 -16.988 1.00 90.25 326 THR A O 1
ATOM 2545 N N . GLY A 1 327 ? 27.065 -12.514 -18.472 1.00 91.12 327 GLY A N 1
ATOM 2546 C CA . GLY A 1 327 ? 26.850 -13.311 -19.682 1.00 91.12 327 GLY A CA 1
ATOM 2547 C C . GLY A 1 327 ? 25.378 -13.665 -19.931 1.00 91.12 327 GLY A C 1
ATOM 2548 O O . GLY A 1 327 ? 25.081 -14.552 -20.728 1.00 91.12 327 GLY A O 1
ATOM 2549 N N . ARG A 1 328 ? 24.441 -13.020 -19.223 1.00 92.00 328 ARG A N 1
ATOM 2550 C CA . ARG A 1 328 ? 22.998 -13.297 -19.266 1.00 92.00 328 ARG A CA 1
ATOM 2551 C C . ARG A 1 328 ? 22.220 -12.053 -19.702 1.00 92.00 328 ARG A C 1
ATOM 2553 O O . ARG A 1 328 ? 22.734 -10.941 -19.582 1.00 92.00 328 ARG A O 1
ATOM 2560 N N . PRO A 1 329 ? 20.972 -12.201 -20.177 1.00 93.06 329 PRO A N 1
ATOM 2561 C CA . PRO A 1 329 ? 20.123 -11.057 -20.493 1.00 93.06 329 PRO A CA 1
ATOM 2562 C C . PRO A 1 329 ? 19.941 -10.106 -19.309 1.00 93.06 329 PRO A C 1
ATOM 2564 O O . PRO A 1 329 ? 19.875 -10.528 -18.151 1.00 93.06 329 PRO A O 1
ATOM 2567 N N . TRP A 1 330 ? 19.795 -8.818 -19.614 1.00 90.69 330 TRP A N 1
ATOM 2568 C CA . TRP A 1 330 ? 19.490 -7.803 -18.613 1.00 90.69 330 TRP A CA 1
ATOM 2569 C C . TRP A 1 330 ? 18.134 -8.063 -17.931 1.00 90.69 330 TRP A C 1
ATOM 2571 O O . TRP A 1 330 ? 17.098 -8.314 -18.557 1.00 90.69 330 TRP A O 1
ATOM 2581 N N . THR A 1 331 ? 18.147 -7.965 -16.609 1.00 86.69 331 THR A N 1
ATOM 2582 C CA . THR A 1 331 ? 16.974 -7.964 -15.732 1.00 86.69 331 THR A CA 1
ATOM 2583 C C . THR A 1 331 ? 16.522 -6.526 -15.454 1.00 86.69 331 THR A C 1
ATOM 2585 O O . THR A 1 331 ? 17.184 -5.561 -15.827 1.00 86.69 331 THR A O 1
ATOM 2588 N N . GLU A 1 332 ? 15.369 -6.356 -14.811 1.00 78.88 332 GLU A N 1
ATOM 2589 C CA . GLU A 1 332 ? 14.907 -5.020 -14.410 1.00 78.88 332 GLU A CA 1
ATOM 2590 C C . GLU A 1 332 ? 15.835 -4.379 -13.365 1.00 78.88 332 GLU A C 1
ATOM 2592 O O . GLU A 1 332 ? 16.161 -3.195 -13.481 1.00 78.88 332 GLU A O 1
ATOM 2597 N N . ASP A 1 333 ? 16.288 -5.176 -12.394 1.00 74.19 333 ASP A N 1
ATOM 2598 C CA . ASP A 1 333 ? 17.089 -4.700 -11.267 1.00 74.19 333 ASP A CA 1
ATOM 2599 C C . ASP A 1 333 ? 18.496 -4.285 -11.727 1.00 74.19 333 ASP A C 1
ATOM 2601 O O . ASP A 1 333 ? 18.954 -3.197 -11.400 1.00 74.19 333 ASP A O 1
ATOM 2605 N N . ASN A 1 334 ? 19.177 -5.089 -12.547 1.00 79.00 334 ASN A N 1
ATOM 2606 C CA . ASN A 1 334 ? 20.534 -4.737 -12.982 1.00 79.00 334 ASN A CA 1
ATOM 2607 C C . ASN A 1 334 ? 20.580 -3.642 -14.060 1.00 79.00 334 ASN A C 1
ATOM 2609 O O . ASN A 1 334 ? 21.544 -2.898 -14.076 1.00 79.00 334 ASN A O 1
ATOM 2613 N N . LEU A 1 335 ? 19.574 -3.473 -14.925 1.00 79.12 335 LEU A N 1
ATOM 2614 C CA . LEU A 1 335 ? 19.621 -2.409 -15.943 1.00 79.12 335 LEU A CA 1
ATOM 2615 C C . LEU A 1 335 ? 19.320 -1.017 -15.364 1.00 79.12 335 LEU A C 1
ATOM 2617 O O . LEU A 1 335 ? 19.788 -0.012 -15.886 1.00 79.12 335 LEU A O 1
ATOM 2621 N N . SER A 1 336 ? 18.521 -0.945 -14.296 1.00 69.69 336 SER A N 1
ATOM 2622 C CA . SER A 1 336 ? 18.086 0.331 -13.705 1.00 69.69 336 SER A CA 1
ATOM 2623 C C . SER A 1 336 ? 19.073 0.910 -12.681 1.00 69.69 336 SER A C 1
ATOM 2625 O O . SER A 1 336 ? 18.861 2.025 -12.205 1.00 69.69 336 SER A O 1
ATOM 2627 N N . HIS A 1 337 ? 20.094 0.140 -12.293 1.00 64.69 337 HIS A N 1
ATOM 2628 C CA . HIS A 1 337 ? 21.019 0.457 -11.199 1.00 64.69 337 HIS A CA 1
ATOM 2629 C C . HIS A 1 337 ? 22.486 0.614 -11.634 1.00 64.69 337 HIS A C 1
ATOM 2631 O O . HIS A 1 337 ? 23.330 0.813 -10.761 1.00 64.69 337 HIS A O 1
ATOM 2637 N N . VAL A 1 338 ? 22.780 0.511 -12.936 1.00 53.47 338 VAL A N 1
ATOM 2638 C CA . VAL A 1 338 ? 24.136 0.671 -13.498 1.00 53.47 338 VAL A CA 1
ATOM 2639 C C . VAL A 1 338 ? 24.417 2.115 -13.880 1.00 53.47 338 VAL A C 1
ATOM 2641 O O . VAL A 1 338 ? 23.470 2.803 -14.327 1.00 53.47 338 VAL A O 1
#